Protein AF-A0A1D6KEL0-F1 (afdb_monomer_lite)

Sequence (198 aa):
MFVEPVLNYWPLNKLRERALNHILEHIHYEDETTQYIGISPVTKALNMICCWVENPNSDALKRHIPRIHDYLWIAEDGMNTKIYDGTHNWELALIIQAMLSADAANEYGPTIQRAMEYLKRAQVTTNPPGNPSYWFRHRSKGSWPLSTIDNGWGSSDTSAEATKALLMFSKVYPNLVENSNGDEWMLNAVDCLLSFMV

Foldseek 3Di:
DPPPPPCVDPPNVVVVVVVLVLVLVLLVLQCVQLQLQHFFLVSSVVSLVSVCVVPVPDPSNVSSVVNNVLQWDQDPVGIDGHRGSDQLLVVLLVVLVVCLVVVVCVVCVVVSLVSLVQLLVQQAQFFRDDDCVSSVADGRHLAHDRGGCSRVHHDLNSLVSSLVSLVSVCVVPVVSSDDPVDDVSSVRSVVSNVVVVD

Radius of gyration: 20.91 Å; chains: 1; bounding box: 44×44×65 Å

pLDDT: mean 92.02, std 9.69, range [44.84, 98.38]

InterPro domains:
  IPR008930 Terpenoid cyclases/protein prenyltransferase alpha-alpha toroid [SSF48239] (9-196)
  IPR018333 Squalene cyclase [PTHR11764] (2-196)

Structure (mmCIF, N/CA/C/O backbone):
data_AF-A0A1D6KEL0-F1
#
_entry.id   AF-A0A1D6KEL0-F1
#
loop_
_atom_site.group_PDB
_atom_site.id
_atom_site.type_symbol
_atom_site.label_atom_id
_atom_site.label_alt_id
_atom_site.label_comp_id
_atom_site.label_asym_id
_atom_site.label_entity_id
_atom_site.label_seq_id
_atom_site.pdbx_PDB_ins_code
_atom_site.Cartn_x
_atom_site.Cartn_y
_atom_site.Cartn_z
_atom_site.occupancy
_atom_site.B_iso_or_equiv
_atom_site.auth_seq_id
_atom_site.auth_comp_id
_atom_site.auth_asym_id
_atom_site.auth_atom_id
_atom_site.pdbx_PDB_model_num
ATOM 1 N N . MET A 1 1 ? 1.675 -10.203 -36.447 1.00 44.84 1 MET A N 1
ATOM 2 C CA . MET A 1 1 ? 2.977 -9.948 -35.797 1.00 44.84 1 MET A CA 1
ATOM 3 C C . MET A 1 1 ? 3.899 -9.300 -36.835 1.00 44.84 1 MET A C 1
ATOM 5 O O . MET A 1 1 ? 4.599 -10.004 -37.535 1.00 44.84 1 MET A O 1
ATOM 9 N N . PHE A 1 2 ? 3.785 -7.982 -37.055 1.00 52.09 2 PHE A N 1
ATOM 10 C CA . PHE A 1 2 ? 4.512 -7.254 -38.125 1.00 52.09 2 PHE A CA 1
ATOM 11 C C . PHE A 1 2 ? 5.054 -5.880 -37.670 1.00 52.09 2 PHE A C 1
ATOM 13 O O . PHE A 1 2 ? 5.502 -5.088 -38.489 1.00 52.09 2 PHE A O 1
ATOM 20 N N . VAL A 1 3 ? 5.025 -5.580 -36.366 1.00 57.56 3 VAL A N 1
ATOM 21 C CA . VAL A 1 3 ? 5.512 -4.295 -35.806 1.00 57.56 3 VAL A CA 1
ATOM 22 C C . VAL A 1 3 ? 6.996 -4.371 -35.410 1.00 57.56 3 VAL A C 1
ATOM 24 O O . VAL A 1 3 ? 7.678 -3.360 -35.266 1.00 57.56 3 VAL A O 1
ATOM 27 N N . GLU A 1 4 ? 7.518 -5.587 -35.276 1.00 60.22 4 GLU A N 1
ATOM 28 C CA . GLU A 1 4 ? 8.870 -5.879 -34.804 1.00 60.22 4 GLU A CA 1
ATOM 29 C C . GLU A 1 4 ? 10.023 -5.343 -35.683 1.00 60.22 4 GLU A C 1
ATOM 31 O O . GLU A 1 4 ? 11.048 -4.976 -35.107 1.00 60.22 4 GLU A O 1
ATOM 36 N N . PRO A 1 5 ? 9.901 -5.182 -37.022 1.00 75.38 5 PRO A N 1
ATOM 37 C CA . PRO A 1 5 ? 11.022 -4.700 -37.829 1.00 75.38 5 PRO A CA 1
ATOM 38 C C . PRO A 1 5 ? 11.340 -3.219 -37.595 1.00 75.38 5 PRO A C 1
ATOM 40 O O . PRO A 1 5 ? 12.495 -2.856 -37.424 1.00 75.38 5 PRO A O 1
ATOM 43 N N . VAL A 1 6 ? 10.330 -2.346 -37.558 1.00 75.31 6 VAL A N 1
ATOM 44 C CA . VAL A 1 6 ? 10.526 -0.889 -37.702 1.00 75.31 6 VAL A CA 1
ATOM 45 C C . VAL A 1 6 ? 11.234 -0.272 -36.492 1.00 75.31 6 VAL A C 1
ATOM 47 O O . VAL A 1 6 ? 12.117 0.570 -36.638 1.00 75.31 6 VAL A O 1
ATOM 50 N N . LEU A 1 7 ? 10.913 -0.747 -35.290 1.00 79.94 7 LEU A N 1
ATOM 51 C CA . LEU A 1 7 ? 11.510 -0.266 -34.045 1.00 79.94 7 LEU A CA 1
ATOM 52 C C . LEU A 1 7 ? 12.956 -0.763 -33.816 1.00 79.94 7 LEU A C 1
ATOM 54 O O . LEU A 1 7 ? 13.604 -0.317 -32.872 1.00 79.94 7 LEU A O 1
ATOM 58 N N . ASN A 1 8 ? 13.470 -1.675 -34.651 1.00 85.31 8 ASN A N 1
ATOM 59 C CA . ASN A 1 8 ? 14.873 -2.110 -34.615 1.00 85.31 8 ASN A CA 1
ATOM 60 C C . ASN A 1 8 ? 15.802 -1.205 -35.443 1.00 85.31 8 ASN A C 1
ATOM 62 O O . ASN A 1 8 ? 17.024 -1.307 -35.318 1.00 85.31 8 ASN A O 1
ATOM 66 N N . TYR A 1 9 ? 15.252 -0.294 -36.250 1.00 87.06 9 TYR A N 1
ATOM 67 C CA . TYR A 1 9 ? 16.030 0.616 -37.088 1.00 87.06 9 TYR A CA 1
ATOM 68 C C . TYR A 1 9 ? 16.186 2.002 -36.457 1.00 87.06 9 TYR A C 1
ATOM 70 O O . TYR A 1 9 ? 15.402 2.431 -35.608 1.00 87.06 9 TYR A O 1
ATOM 78 N N . TRP A 1 10 ? 17.215 2.723 -36.893 1.00 88.06 10 TRP A N 1
ATOM 79 C CA . TRP A 1 10 ? 17.438 4.114 -36.511 1.00 88.06 10 TRP A CA 1
ATOM 80 C C . TRP A 1 10 ? 16.323 5.030 -37.057 1.00 88.06 10 TRP A C 1
ATOM 82 O O . TRP A 1 10 ? 15.942 4.867 -38.217 1.00 88.06 10 TRP A O 1
ATOM 92 N N . PRO A 1 11 ? 15.817 6.015 -36.282 1.00 87.88 11 PRO A N 1
ATOM 93 C CA . PRO A 1 11 ? 16.184 6.366 -34.900 1.00 87.88 11 PRO A CA 1
ATOM 94 C C . PRO A 1 11 ? 15.328 5.671 -33.824 1.00 87.88 11 PRO A C 1
ATOM 96 O O . PRO A 1 11 ? 15.504 5.915 -32.629 1.00 87.88 11 PRO A O 1
ATOM 99 N N . LEU A 1 12 ? 14.377 4.827 -34.227 1.00 91.12 12 LEU A N 1
ATOM 100 C CA . LEU A 1 12 ? 13.386 4.228 -33.332 1.00 91.12 12 LEU A CA 1
ATOM 101 C C . LEU A 1 12 ? 14.000 3.248 -32.330 1.00 91.12 12 LEU A C 1
ATOM 103 O O . LEU A 1 12 ? 13.524 3.167 -31.202 1.00 91.12 12 LEU A O 1
ATOM 107 N N . ASN A 1 13 ? 15.088 2.570 -32.691 1.00 90.44 13 ASN A N 1
ATOM 108 C CA . ASN A 1 13 ? 15.821 1.710 -31.764 1.00 90.44 13 ASN A CA 1
ATOM 109 C C . ASN A 1 13 ? 16.406 2.481 -30.569 1.00 90.44 13 ASN A C 1
ATOM 111 O O . ASN A 1 13 ? 16.339 1.989 -29.447 1.00 90.44 13 ASN A O 1
ATOM 115 N N . LYS A 1 14 ? 16.894 3.713 -30.771 1.00 93.62 14 LYS A N 1
ATOM 116 C CA . LYS A 1 14 ? 17.356 4.587 -29.683 1.00 93.62 14 LYS A CA 1
ATOM 117 C C . LYS A 1 14 ? 16.222 5.124 -28.834 1.00 93.62 14 LYS A C 1
ATOM 119 O O . LYS A 1 14 ? 16.364 5.210 -27.617 1.00 93.62 14 LYS A O 1
ATOM 124 N N . LEU A 1 15 ? 15.096 5.466 -29.457 1.00 94.00 15 LEU A N 1
ATOM 125 C CA . LEU A 1 15 ? 13.901 5.856 -28.712 1.00 94.00 15 LEU A CA 1
ATOM 126 C C . LEU A 1 15 ? 13.386 4.696 -27.856 1.00 94.00 15 LEU A C 1
ATOM 128 O O . LEU A 1 15 ? 13.066 4.908 -26.691 1.00 94.00 15 LEU A O 1
ATOM 132 N N . ARG A 1 16 ? 13.379 3.471 -28.394 1.00 93.12 16 ARG A N 1
ATOM 133 C CA . ARG A 1 16 ? 13.032 2.263 -27.644 1.00 93.12 16 ARG A CA 1
ATOM 134 C C . ARG A 1 16 ? 13.998 2.023 -26.485 1.00 93.12 16 ARG A C 1
ATOM 136 O O . ARG A 1 16 ? 13.531 1.807 -25.379 1.00 93.12 16 ARG A O 1
ATOM 143 N N . GLU A 1 17 ? 15.309 2.072 -26.720 1.00 93.75 17 GLU A N 1
ATOM 144 C CA . GLU A 1 17 ? 16.331 1.901 -25.673 1.00 93.75 17 GLU A CA 1
ATOM 145 C C . GLU A 1 17 ? 16.105 2.891 -24.518 1.00 93.75 17 GLU A C 1
ATOM 147 O O . GLU A 1 17 ? 16.021 2.497 -23.357 1.00 93.75 17 GLU A O 1
ATOM 152 N N . ARG A 1 18 ? 15.889 4.173 -24.842 1.00 96.06 18 ARG A N 1
ATOM 153 C CA . ARG A 1 18 ? 15.587 5.209 -23.847 1.00 96.06 18 ARG A CA 1
ATOM 154 C C . ARG A 1 18 ? 14.267 4.959 -23.113 1.00 96.06 18 ARG A C 1
ATOM 156 O O . ARG A 1 18 ? 14.210 5.160 -21.904 1.00 96.06 18 ARG A O 1
ATOM 163 N N . ALA A 1 19 ? 13.224 4.539 -23.827 1.00 96.44 19 ALA A N 1
ATOM 164 C CA . ALA A 1 19 ? 11.925 4.237 -23.232 1.00 96.44 19 ALA A CA 1
ATOM 165 C C . ALA A 1 19 ? 11.998 3.035 -22.281 1.00 96.44 19 ALA A C 1
ATOM 167 O O . ALA A 1 19 ? 11.452 3.103 -21.188 1.00 96.44 19 ALA A O 1
ATOM 168 N N . LEU A 1 20 ? 12.705 1.966 -22.660 1.00 95.81 20 LEU A N 1
ATOM 169 C CA . LEU A 1 20 ? 12.885 0.781 -21.817 1.00 95.81 20 LEU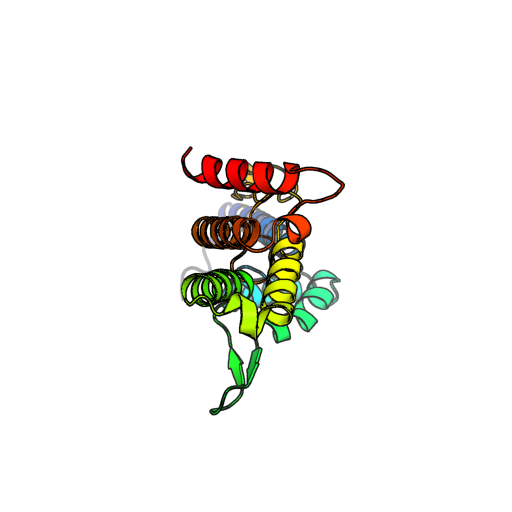 A CA 1
ATOM 170 C C . LEU A 1 20 ? 13.658 1.110 -20.537 1.00 95.81 20 LEU A C 1
ATOM 172 O O . LEU A 1 20 ? 13.223 0.707 -19.465 1.00 95.81 20 LEU A O 1
ATOM 176 N N . ASN A 1 21 ? 14.735 1.896 -20.6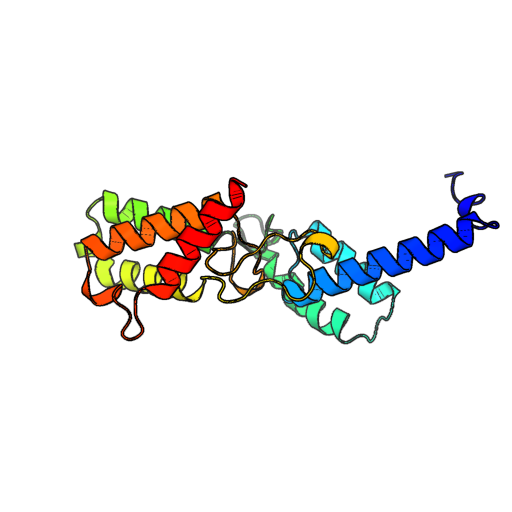32 1.00 97.00 21 ASN A N 1
ATOM 177 C CA . ASN A 1 21 ? 15.486 2.333 -19.452 1.00 97.00 21 ASN A CA 1
ATOM 178 C C . ASN A 1 21 ? 14.616 3.169 -18.501 1.00 97.00 21 ASN A C 1
ATOM 180 O O . ASN A 1 21 ? 14.675 2.980 -17.292 1.00 97.00 21 ASN A O 1
ATOM 184 N N . HIS A 1 22 ? 13.779 4.058 -19.044 1.00 97.88 22 HIS A N 1
ATOM 185 C CA . HIS A 1 22 ? 12.862 4.865 -18.239 1.00 97.88 22 HIS A CA 1
ATOM 186 C C . HIS A 1 22 ? 11.748 4.023 -17.594 1.00 97.88 22 HIS A C 1
ATOM 188 O O . HIS A 1 22 ? 11.419 4.217 -16.430 1.00 97.88 22 HIS A O 1
ATOM 194 N N . ILE A 1 23 ? 11.191 3.045 -18.314 1.00 97.75 23 ILE A N 1
ATOM 195 C CA . ILE A 1 23 ? 10.204 2.112 -17.748 1.00 97.75 23 ILE A CA 1
ATOM 196 C C . ILE A 1 23 ? 10.828 1.302 -16.608 1.00 97.75 23 ILE A C 1
ATOM 198 O O . ILE A 1 23 ? 10.218 1.170 -15.552 1.00 97.75 23 ILE A O 1
ATOM 202 N N . LEU A 1 24 ? 12.044 0.790 -16.800 1.00 97.81 24 LEU A N 1
ATOM 203 C CA . LEU A 1 24 ? 12.743 -0.011 -15.798 1.00 97.81 24 LEU A CA 1
ATOM 204 C C . LEU A 1 24 ? 13.079 0.803 -14.542 1.00 97.81 24 LEU A C 1
ATOM 206 O O . LEU A 1 24 ? 12.910 0.312 -13.433 1.00 97.81 24 LEU A O 1
ATOM 210 N N . GLU A 1 25 ? 13.459 2.071 -14.707 1.00 98.12 25 GLU A N 1
ATOM 211 C CA . GLU A 1 25 ? 13.624 3.017 -13.599 1.00 98.12 25 GLU A CA 1
ATOM 212 C C . GLU A 1 25 ? 12.331 3.170 -12.774 1.00 98.12 25 GLU A C 1
ATOM 214 O O . GLU A 1 25 ? 12.367 3.108 -11.545 1.00 98.12 25 GLU A O 1
ATOM 219 N N . HIS A 1 26 ? 11.176 3.317 -13.430 1.00 98.25 26 HIS A N 1
ATOM 220 C CA . HIS A 1 26 ? 9.882 3.408 -12.745 1.00 98.25 26 HIS A CA 1
ATOM 221 C C . HIS A 1 26 ? 9.443 2.089 -12.091 1.00 98.25 26 HIS A C 1
ATOM 223 O O . HIS A 1 26 ? 8.817 2.127 -11.031 1.00 98.25 26 HIS A O 1
ATOM 229 N N . ILE A 1 27 ? 9.781 0.941 -12.687 1.00 98.12 27 ILE A N 1
ATOM 230 C CA . ILE A 1 27 ? 9.561 -0.384 -12.085 1.00 98.12 27 ILE A CA 1
ATOM 231 C C . ILE A 1 27 ? 10.365 -0.508 -10.792 1.00 98.12 27 ILE A C 1
ATOM 233 O O . ILE A 1 27 ? 9.792 -0.817 -9.752 1.00 98.12 27 ILE A O 1
ATOM 237 N N . HIS A 1 28 ? 11.662 -0.191 -10.825 1.00 98.00 28 HIS A N 1
ATOM 238 C CA . HIS A 1 28 ? 12.517 -0.245 -9.635 1.00 98.00 28 HIS A CA 1
ATOM 239 C C . HIS A 1 28 ? 12.016 0.685 -8.533 1.00 98.00 28 HIS A C 1
ATOM 241 O O . HIS A 1 28 ? 11.958 0.290 -7.371 1.00 98.00 28 HIS A O 1
ATOM 247 N N . TYR A 1 29 ? 11.576 1.893 -8.891 1.00 97.94 29 TYR A N 1
ATOM 248 C CA . TYR A 1 29 ? 10.961 2.806 -7.932 1.00 97.94 29 TYR A CA 1
ATOM 249 C C . TYR A 1 29 ? 9.697 2.216 -7.290 1.00 97.94 29 TYR A C 1
ATOM 251 O O . TYR A 1 29 ? 9.527 2.267 -6.071 1.00 97.94 29 TYR A O 1
ATOM 259 N N . GLU A 1 30 ? 8.792 1.649 -8.086 1.00 97.19 30 GLU A N 1
ATOM 260 C CA . GLU A 1 30 ? 7.588 0.991 -7.575 1.00 97.19 30 GLU A CA 1
ATOM 261 C C . GLU A 1 30 ? 7.925 -0.188 -6.654 1.00 97.19 30 GLU A C 1
ATOM 263 O O . GLU A 1 30 ? 7.360 -0.301 -5.564 1.00 97.19 30 GLU A O 1
ATOM 268 N N . ASP A 1 31 ? 8.879 -1.020 -7.048 1.00 97.81 31 ASP A N 1
ATOM 269 C CA . ASP A 1 31 ? 9.302 -2.183 -6.281 1.00 97.81 31 ASP A CA 1
ATOM 270 C C . ASP A 1 31 ? 9.926 -1.777 -4.939 1.00 97.81 31 ASP A C 1
ATOM 272 O O . ASP A 1 31 ? 9.536 -2.284 -3.888 1.00 97.81 31 ASP A O 1
ATOM 276 N N . GLU A 1 32 ? 10.842 -0.810 -4.931 1.00 97.06 32 GLU A N 1
ATOM 277 C CA . GLU A 1 32 ? 11.479 -0.339 -3.699 1.00 97.06 32 GLU A CA 1
ATOM 278 C C . GLU A 1 32 ? 10.485 0.345 -2.754 1.00 97.06 32 GLU A C 1
ATOM 280 O O . GLU A 1 32 ? 10.522 0.120 -1.539 1.00 97.06 32 GLU A O 1
ATOM 285 N N . THR A 1 33 ? 9.569 1.153 -3.294 1.00 96.00 33 THR A N 1
ATOM 286 C CA . THR A 1 33 ? 8.601 1.905 -2.481 1.00 96.00 33 THR A CA 1
ATOM 287 C C . THR A 1 33 ? 7.490 1.047 -1.894 1.00 96.00 33 THR A C 1
ATOM 289 O O . THR A 1 33 ? 6.978 1.390 -0.833 1.00 96.00 33 THR A O 1
ATOM 292 N N . THR A 1 34 ? 7.155 -0.074 -2.534 1.00 96.56 34 THR A N 1
ATOM 293 C CA . THR A 1 34 ? 6.107 -1.010 -2.082 1.00 96.56 34 THR A CA 1
ATOM 294 C C . THR A 1 34 ? 6.667 -2.258 -1.405 1.00 96.56 34 THR A C 1
ATOM 296 O O . THR A 1 34 ? 5.961 -3.254 -1.256 1.00 96.56 34 THR A O 1
ATOM 299 N N . GLN A 1 35 ? 7.961 -2.271 -1.066 1.00 97.06 35 GLN A N 1
ATOM 300 C CA . GLN A 1 35 ? 8.632 -3.459 -0.527 1.00 97.06 35 GLN A CA 1
ATOM 301 C C . GLN A 1 35 ? 8.431 -4.710 -1.405 1.00 97.06 35 GLN A C 1
ATOM 303 O O . GLN A 1 35 ? 8.349 -5.829 -0.892 1.00 97.06 35 GLN A O 1
ATOM 308 N N . TYR A 1 36 ? 8.426 -4.511 -2.726 1.00 97.88 36 TYR A N 1
ATOM 309 C CA . TYR A 1 36 ? 8.297 -5.524 -3.775 1.00 97.88 36 TYR A CA 1
ATOM 310 C C . TYR A 1 36 ? 6.910 -6.192 -3.833 1.00 97.88 36 TYR A C 1
ATOM 312 O O . TYR A 1 36 ? 6.759 -7.290 -4.375 1.00 97.88 36 TYR A O 1
ATOM 320 N N . ILE A 1 37 ? 5.891 -5.527 -3.275 1.00 97.12 37 ILE A N 1
ATOM 321 C CA . ILE A 1 37 ? 4.488 -5.957 -3.326 1.00 97.12 37 ILE A CA 1
ATOM 322 C C . ILE A 1 37 ? 3.814 -5.467 -4.612 1.00 97.12 37 ILE A C 1
ATOM 324 O O . ILE A 1 37 ? 3.060 -6.221 -5.222 1.00 97.12 37 ILE A O 1
ATOM 328 N N . GLY A 1 38 ? 4.075 -4.233 -5.050 1.00 94.75 38 GLY A N 1
ATOM 329 C CA . GLY A 1 38 ? 3.354 -3.584 -6.150 1.00 94.75 38 GLY A CA 1
ATOM 330 C C . GLY A 1 38 ? 1.882 -3.277 -5.826 1.00 94.75 38 GLY A C 1
ATOM 331 O O . GLY A 1 38 ? 1.397 -3.539 -4.730 1.00 94.75 38 GLY A O 1
ATOM 332 N N . ILE A 1 39 ? 1.151 -2.713 -6.793 1.00 92.19 39 ILE A N 1
ATOM 333 C CA . ILE A 1 39 ? -0.276 -2.358 -6.629 1.00 92.19 39 ILE A CA 1
ATOM 334 C C . ILE A 1 39 ? -1.235 -3.533 -6.796 1.00 92.19 39 ILE A C 1
ATOM 336 O O . ILE A 1 39 ? -2.377 -3.480 -6.368 1.00 92.19 39 ILE A O 1
ATOM 340 N N . SER A 1 40 ? -0.843 -4.557 -7.540 1.00 93.75 40 SER A N 1
ATOM 341 C CA . SER A 1 40 ? -1.748 -5.636 -7.919 1.00 93.75 40 SER A CA 1
ATOM 342 C C . SER A 1 40 ? -0.936 -6.883 -8.240 1.00 93.75 40 SER A C 1
ATOM 344 O O . SER A 1 40 ? 0.235 -6.755 -8.618 1.00 93.75 40 SER A O 1
ATOM 346 N N . PRO A 1 41 ? -1.534 -8.087 -8.183 1.00 95.62 41 PRO A N 1
ATOM 347 C CA . PRO A 1 41 ? -0.818 -9.316 -8.520 1.00 95.62 41 PRO A CA 1
ATOM 348 C C . PRO A 1 41 ? -0.289 -9.300 -9.960 1.00 95.62 41 PRO A C 1
ATOM 350 O O . PRO A 1 41 ? 0.768 -9.866 -10.235 1.00 95.62 41 PRO A O 1
ATOM 353 N N . VAL A 1 42 ? -0.994 -8.626 -10.878 1.00 96.06 42 VAL A N 1
ATOM 354 C CA . VAL A 1 42 ? -0.584 -8.500 -12.283 1.00 96.06 42 VAL A CA 1
ATOM 355 C C . VAL A 1 42 ? 0.675 -7.652 -12.384 1.00 96.06 42 VAL A C 1
ATOM 357 O O . VAL A 1 42 ? 1.673 -8.100 -12.944 1.00 96.06 42 VAL A O 1
ATOM 360 N N . THR A 1 43 ? 0.652 -6.452 -11.803 1.00 95.19 43 THR A N 1
ATOM 361 C CA . THR A 1 43 ? 1.807 -5.550 -11.813 1.00 95.19 43 THR A CA 1
ATOM 362 C C . THR A 1 43 ? 2.998 -6.184 -11.101 1.00 95.19 43 THR A C 1
ATOM 364 O O . THR A 1 43 ? 4.093 -6.221 -11.652 1.00 95.19 43 THR A O 1
ATOM 367 N N . LYS A 1 44 ? 2.767 -6.805 -9.939 1.00 97.19 44 LYS A N 1
ATOM 368 C CA . LYS A 1 44 ? 3.785 -7.546 -9.190 1.00 97.19 44 LYS A CA 1
ATOM 369 C C . LYS A 1 44 ? 4.456 -8.624 -10.036 1.00 97.19 44 LYS A C 1
ATOM 371 O O . LYS A 1 44 ? 5.678 -8.763 -10.008 1.00 97.19 44 LYS A O 1
ATOM 376 N N . ALA A 1 45 ? 3.670 -9.423 -10.760 1.00 97.44 45 ALA A N 1
ATOM 377 C CA . ALA A 1 45 ? 4.205 -10.494 -11.593 1.00 97.44 45 ALA A CA 1
ATOM 378 C C . ALA A 1 45 ? 5.021 -9.939 -12.768 1.00 97.44 45 ALA A C 1
ATOM 380 O O . ALA A 1 45 ? 6.111 -10.442 -13.039 1.00 97.44 45 ALA A O 1
ATOM 381 N N . LEU A 1 46 ? 4.526 -8.891 -13.434 1.00 98.12 46 LEU A N 1
ATOM 38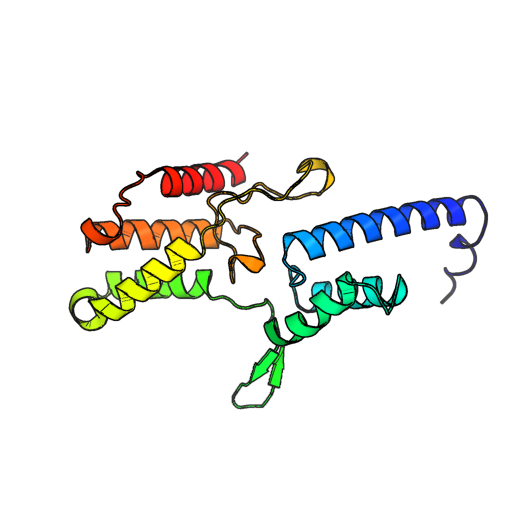2 C CA . LEU A 1 46 ? 5.214 -8.263 -14.563 1.00 98.12 46 LEU A CA 1
ATOM 383 C C . LEU A 1 46 ? 6.523 -7.589 -14.138 1.00 98.12 46 LEU A C 1
ATOM 385 O O . LEU A 1 46 ? 7.546 -7.848 -14.767 1.00 98.12 46 LEU A O 1
ATOM 389 N N . ASN A 1 47 ? 6.528 -6.819 -13.047 1.00 98.25 47 ASN A N 1
ATOM 390 C CA . ASN A 1 47 ? 7.741 -6.188 -12.519 1.00 98.25 47 ASN A CA 1
ATOM 391 C C . ASN A 1 47 ? 8.787 -7.238 -12.135 1.00 98.25 47 ASN A C 1
ATOM 393 O O . ASN A 1 47 ? 9.939 -7.148 -12.550 1.00 98.25 47 ASN A O 1
ATOM 397 N N . MET A 1 48 ? 8.372 -8.302 -11.438 1.00 98.38 48 MET A N 1
ATOM 398 C CA . MET A 1 48 ? 9.261 -9.413 -11.090 1.00 98.38 48 MET A CA 1
ATOM 399 C C . MET A 1 48 ? 9.883 -10.075 -12.330 1.00 98.38 48 MET A C 1
ATOM 401 O O . MET A 1 48 ? 11.072 -10.399 -12.320 1.00 98.38 48 MET A O 1
ATOM 405 N N . ILE A 1 49 ? 9.105 -10.263 -13.405 1.00 98.38 49 ILE A N 1
ATOM 406 C CA . ILE A 1 49 ? 9.618 -10.769 -14.687 1.00 98.38 49 ILE A CA 1
ATOM 407 C C . ILE A 1 49 ? 10.611 -9.772 -15.294 1.00 98.38 49 ILE A C 1
ATOM 409 O O . ILE A 1 49 ? 11.670 -10.194 -15.751 1.00 98.38 49 ILE A O 1
ATOM 413 N N . CYS A 1 50 ? 10.319 -8.470 -15.272 1.00 98.31 50 CYS A N 1
ATOM 414 C CA . CYS A 1 50 ? 11.240 -7.438 -15.750 1.00 98.31 50 CYS A CA 1
ATOM 415 C C . CYS A 1 50 ? 12.575 -7.463 -14.990 1.00 98.31 50 CYS A C 1
ATOM 417 O O . CYS A 1 50 ? 13.620 -7.503 -15.638 1.00 98.31 50 CYS A O 1
ATOM 419 N N . CYS A 1 51 ? 12.563 -7.545 -13.655 1.00 97.94 51 CYS A N 1
ATOM 420 C CA . CYS A 1 51 ? 13.784 -7.679 -12.851 1.00 97.94 51 CYS A CA 1
ATOM 421 C C . CYS A 1 51 ? 14.551 -8.974 -13.162 1.00 97.94 51 CYS A C 1
ATOM 423 O O . CYS A 1 51 ? 15.781 -8.983 -13.166 1.00 97.94 51 CYS A O 1
ATOM 425 N N . TRP A 1 52 ? 13.845 -10.079 -13.434 1.00 98.19 52 TRP A N 1
ATOM 426 C CA . TRP A 1 52 ? 14.476 -11.339 -13.838 1.00 98.19 52 TRP A CA 1
ATOM 427 C C . TRP A 1 52 ? 15.135 -11.244 -15.220 1.00 98.19 52 TRP A C 1
ATOM 429 O O . TRP A 1 52 ? 16.259 -11.719 -15.385 1.00 98.19 52 TRP A O 1
ATOM 439 N N . VAL A 1 53 ? 14.466 -10.613 -16.193 1.00 97.94 53 VAL A N 1
ATOM 440 C CA . VAL A 1 53 ? 15.009 -10.376 -17.542 1.00 97.94 53 VAL A CA 1
ATOM 441 C C . VAL A 1 53 ? 16.218 -9.441 -17.494 1.00 97.94 53 VAL A C 1
ATOM 443 O O . VAL A 1 53 ? 17.186 -9.675 -18.214 1.00 97.94 53 VAL A O 1
ATOM 446 N N . GLU A 1 54 ? 16.181 -8.402 -16.655 1.00 96.62 54 GLU A N 1
ATOM 447 C CA . GLU A 1 54 ? 17.303 -7.481 -16.453 1.00 96.62 54 GLU A CA 1
ATOM 448 C C . GLU A 1 54 ? 18.510 -8.200 -15.834 1.00 96.62 54 GLU A C 1
ATOM 450 O O . GLU A 1 54 ? 19.620 -8.127 -16.364 1.00 96.62 54 GLU A O 1
ATOM 455 N N . ASN A 1 55 ? 18.307 -8.905 -14.715 1.00 97.44 55 ASN A N 1
ATOM 456 C CA . ASN A 1 55 ? 19.346 -9.697 -14.069 1.00 97.44 55 ASN A CA 1
ATOM 457 C C . ASN A 1 55 ? 18.741 -10.799 -13.170 1.00 97.44 55 ASN A C 1
ATOM 459 O O . ASN A 1 55 ? 18.266 -10.503 -12.066 1.00 97.44 55 ASN A O 1
ATOM 463 N N . PRO A 1 56 ? 18.865 -12.087 -13.546 1.00 97.06 56 PRO A N 1
ATOM 464 C CA . PRO A 1 56 ? 18.287 -13.199 -12.790 1.00 97.06 56 PRO A CA 1
ATOM 465 C C . PRO A 1 56 ? 18.970 -13.462 -11.437 1.00 97.06 56 PRO A C 1
ATOM 467 O O . PRO A 1 56 ? 18.468 -14.258 -10.650 1.00 97.06 56 PRO A O 1
ATOM 470 N N . ASN A 1 57 ? 20.100 -12.808 -11.143 1.00 97.19 57 ASN A N 1
ATOM 471 C CA . ASN A 1 57 ? 20.806 -12.900 -9.860 1.00 97.19 57 ASN A CA 1
ATOM 472 C C . ASN A 1 57 ? 20.666 -11.627 -9.000 1.00 97.19 57 ASN A C 1
ATOM 474 O O . ASN A 1 57 ? 21.359 -11.497 -7.986 1.00 97.19 57 ASN A O 1
ATOM 478 N N . SER A 1 58 ? 19.807 -10.682 -9.404 1.00 96.94 58 SER A N 1
ATOM 479 C CA . SER A 1 58 ? 19.614 -9.400 -8.716 1.00 96.94 58 SER A CA 1
ATOM 480 C C . SER A 1 58 ? 19.034 -9.558 -7.308 1.00 96.94 58 SER A C 1
ATOM 482 O O . SER A 1 58 ? 18.255 -10.469 -7.020 1.00 96.94 58 SER A O 1
ATOM 484 N N . ASP A 1 59 ? 19.379 -8.625 -6.419 1.00 97.75 59 ASP A N 1
ATOM 485 C CA . ASP A 1 59 ? 18.759 -8.554 -5.092 1.00 97.75 59 ASP A CA 1
ATOM 486 C C . ASP A 1 59 ? 17.281 -8.150 -5.172 1.00 97.75 59 ASP A C 1
ATOM 488 O O . ASP A 1 59 ? 16.490 -8.592 -4.339 1.00 97.75 59 ASP A O 1
ATOM 492 N N . ALA A 1 60 ? 16.889 -7.397 -6.206 1.00 97.50 60 ALA A N 1
ATOM 493 C CA . ALA A 1 60 ? 15.493 -7.083 -6.501 1.00 97.50 60 ALA A CA 1
ATOM 494 C C . ALA A 1 60 ? 14.661 -8.360 -6.695 1.00 97.50 60 ALA A C 1
ATOM 496 O O . ALA A 1 60 ? 13.645 -8.555 -6.026 1.00 97.50 60 ALA A O 1
ATOM 497 N N . LEU A 1 61 ? 15.133 -9.299 -7.526 1.00 97.81 61 LEU A N 1
ATOM 498 C CA . LEU A 1 61 ? 14.439 -10.572 -7.726 1.00 97.81 61 LEU A CA 1
ATOM 499 C C . LEU A 1 61 ? 14.351 -11.391 -6.428 1.00 97.81 61 LEU A C 1
ATOM 501 O O . LEU A 1 61 ? 13.297 -11.949 -6.118 1.00 97.81 61 LEU A O 1
ATOM 505 N N . LYS A 1 62 ? 15.427 -11.426 -5.630 1.00 98.19 62 LYS A N 1
ATOM 506 C CA . LYS A 1 62 ? 15.431 -12.124 -4.329 1.00 98.19 62 LYS A CA 1
ATOM 507 C C . LYS A 1 62 ? 14.397 -11.553 -3.355 1.00 98.19 62 LYS A C 1
ATOM 509 O O . LYS A 1 62 ? 13.876 -12.307 -2.540 1.00 98.19 62 LYS A O 1
ATOM 514 N N . ARG A 1 63 ? 14.092 -10.253 -3.434 1.00 98.31 63 ARG A N 1
ATOM 515 C CA . ARG A 1 63 ? 13.057 -9.593 -2.619 1.00 98.31 63 ARG A CA 1
ATOM 516 C C . ARG A 1 63 ? 11.646 -9.804 -3.172 1.00 98.31 63 ARG A C 1
ATOM 518 O O . ARG A 1 63 ? 10.714 -9.953 -2.390 1.00 98.31 63 ARG A O 1
ATOM 525 N N . HIS A 1 64 ? 11.494 -9.910 -4.491 1.00 98.38 64 HIS A N 1
ATOM 526 C CA . HIS A 1 64 ? 10.215 -10.211 -5.148 1.00 98.38 64 HIS A CA 1
ATOM 527 C C . HIS A 1 64 ? 9.664 -11.605 -4.854 1.00 98.38 64 HIS A C 1
ATOM 529 O O . HIS A 1 64 ? 8.448 -11.770 -4.737 1.00 98.38 64 HIS A O 1
ATOM 535 N N . ILE A 1 65 ? 10.535 -12.616 -4.804 1.00 97.94 65 ILE A N 1
ATOM 536 C CA . ILE A 1 65 ? 10.146 -14.025 -4.637 1.00 97.94 65 ILE A CA 1
ATOM 537 C C . ILE A 1 65 ? 9.318 -14.259 -3.360 1.00 97.94 65 ILE A C 1
ATOM 539 O O . ILE A 1 65 ? 8.212 -14.787 -3.482 1.00 97.94 65 ILE A O 1
ATOM 543 N N . PRO A 1 66 ? 9.765 -13.860 -2.150 1.00 97.56 66 PRO A N 1
ATOM 544 C CA . PRO A 1 66 ? 8.980 -14.096 -0.937 1.00 97.56 66 PRO A CA 1
ATOM 545 C C . PRO A 1 66 ? 7.635 -13.353 -0.948 1.00 97.56 66 PRO A C 1
ATOM 547 O O . PRO A 1 66 ? 6.659 -13.857 -0.400 1.00 97.56 66 PRO A O 1
ATOM 550 N N . ARG A 1 67 ? 7.548 -12.212 -1.645 1.00 97.81 67 ARG A N 1
ATOM 551 C CA . ARG A 1 67 ? 6.323 -11.409 -1.790 1.00 97.81 67 ARG A CA 1
ATOM 552 C C . ARG A 1 67 ? 5.274 -12.024 -2.724 1.00 97.81 67 ARG A C 1
ATOM 554 O O . ARG A 1 67 ? 4.175 -11.497 -2.840 1.00 97.81 67 ARG A O 1
ATOM 561 N N . ILE A 1 68 ? 5.556 -13.146 -3.397 1.00 97.50 68 ILE A N 1
ATOM 562 C CA . ILE A 1 68 ? 4.526 -13.894 -4.148 1.00 97.50 68 ILE A CA 1
ATOM 563 C C . ILE A 1 68 ? 3.426 -14.383 -3.196 1.00 97.50 68 ILE A C 1
ATOM 565 O O . ILE A 1 68 ? 2.244 -14.326 -3.535 1.00 97.50 68 ILE A O 1
ATOM 569 N N . HIS A 1 69 ? 3.808 -14.828 -1.997 1.00 96.56 69 HIS A N 1
ATOM 570 C CA . HIS A 1 69 ? 2.875 -15.357 -1.003 1.00 96.56 69 HIS A CA 1
ATOM 571 C C . HIS A 1 69 ? 1.887 -14.307 -0.499 1.00 96.56 69 HIS A C 1
ATOM 573 O O . HIS A 1 69 ? 0.753 -14.657 -0.178 1.00 96.56 69 HIS A O 1
ATOM 579 N N . ASP A 1 70 ? 2.268 -13.029 -0.532 1.00 96.81 70 ASP A N 1
ATOM 580 C CA . ASP A 1 70 ? 1.401 -11.920 -0.139 1.00 96.81 70 ASP A CA 1
ATOM 581 C C . ASP A 1 70 ? 0.156 -11.821 -1.027 1.00 96.81 70 ASP A C 1
ATOM 583 O O . ASP A 1 70 ? -0.825 -11.228 -0.605 1.00 96.81 70 ASP A O 1
ATOM 587 N N . TYR A 1 71 ? 0.130 -12.454 -2.204 1.00 96.94 71 TYR A N 1
ATOM 588 C CA . TYR A 1 71 ? -1.044 -12.509 -3.078 1.00 96.94 71 TYR A CA 1
ATOM 589 C C . TYR A 1 71 ? -1.770 -13.854 -3.071 1.00 96.94 71 TYR A C 1
ATOM 591 O O . TYR A 1 71 ? -2.843 -13.953 -3.659 1.00 96.94 71 TYR A O 1
ATOM 599 N N . LEU A 1 72 ? -1.238 -14.886 -2.419 1.00 96.94 72 LEU A N 1
ATOM 600 C CA . LEU A 1 72 ? -1.861 -16.209 -2.394 1.00 96.94 72 LEU A CA 1
ATOM 601 C C . LEU A 1 72 ? -2.796 -16.344 -1.188 1.00 96.94 72 LEU A C 1
ATOM 603 O O . LEU A 1 72 ? -2.483 -15.903 -0.084 1.00 96.94 72 LEU A O 1
ATOM 607 N N . TRP A 1 73 ? -3.957 -16.956 -1.405 1.00 96.44 73 TRP A N 1
ATOM 608 C CA . TRP A 1 73 ? -4.957 -17.217 -0.373 1.00 96.44 73 TRP A CA 1
ATOM 609 C C . TRP A 1 73 ? -5.532 -18.620 -0.531 1.00 96.44 73 TRP A C 1
ATOM 611 O O . TRP A 1 73 ? -5.825 -19.037 -1.647 1.00 96.44 73 TRP A O 1
ATOM 621 N N . ILE A 1 74 ? -5.705 -19.344 0.574 1.00 97.00 74 ILE A N 1
ATOM 622 C CA . ILE A 1 74 ? -6.337 -20.667 0.573 1.00 97.00 74 ILE A CA 1
ATOM 623 C C . ILE A 1 74 ? -7.802 -20.489 0.976 1.00 97.00 74 ILE A C 1
ATOM 625 O O . ILE A 1 74 ? -8.091 -20.156 2.124 1.00 97.00 74 ILE A O 1
ATOM 629 N N . ALA A 1 75 ? -8.703 -20.700 0.021 1.00 95.25 75 ALA A N 1
ATOM 630 C CA . ALA A 1 75 ? -10.150 -20.713 0.199 1.00 95.25 75 ALA A CA 1
ATOM 631 C C . ALA A 1 75 ? -10.689 -22.157 0.203 1.00 95.25 75 ALA A C 1
ATOM 633 O O . ALA A 1 75 ? -9.939 -23.127 0.064 1.00 95.25 75 ALA A O 1
ATOM 634 N N . GLU A 1 76 ? -12.001 -22.308 0.375 1.00 96.75 76 GLU A N 1
ATOM 635 C CA . GLU A 1 76 ? -12.700 -23.595 0.390 1.00 96.75 76 GLU A CA 1
ATOM 636 C C . GLU A 1 76 ? -12.568 -24.394 -0.917 1.00 96.75 76 GLU A C 1
ATOM 638 O O . GLU A 1 76 ? -12.661 -25.621 -0.897 1.00 96.75 76 GLU A O 1
ATOM 643 N N . ASP A 1 77 ? -12.326 -23.714 -2.039 1.00 97.06 77 ASP A N 1
ATOM 644 C CA . ASP A 1 77 ? -12.155 -24.290 -3.375 1.00 97.06 77 ASP A CA 1
ATOM 645 C C . ASP A 1 77 ? -10.681 -24.438 -3.795 1.00 97.06 77 ASP A C 1
ATOM 647 O O . ASP A 1 77 ? -10.387 -24.918 -4.892 1.00 97.06 77 ASP A O 1
ATOM 651 N N . GLY A 1 78 ? -9.746 -24.095 -2.906 1.00 97.69 78 GLY A N 1
ATOM 652 C CA . GLY A 1 78 ? -8.311 -24.237 -3.121 1.00 97.69 78 GLY A CA 1
ATOM 653 C C . GLY A 1 78 ? -7.550 -22.918 -3.040 1.00 97.69 78 GLY A C 1
ATOM 654 O O . GLY A 1 78 ? -7.961 -21.962 -2.386 1.00 97.69 78 GLY A O 1
ATOM 655 N N . MET A 1 79 ? -6.364 -22.890 -3.649 1.00 97.69 79 MET A N 1
ATOM 656 C CA . MET A 1 79 ? -5.493 -21.717 -3.611 1.00 97.69 79 MET A CA 1
ATOM 657 C C . MET A 1 79 ? -5.833 -20.747 -4.744 1.00 97.69 79 MET A C 1
ATOM 659 O O . MET A 1 79 ? -5.696 -21.090 -5.916 1.00 97.69 79 MET A O 1
ATOM 663 N N . ASN A 1 80 ? -6.184 -19.521 -4.370 1.00 95.56 80 ASN A N 1
ATOM 664 C CA . ASN A 1 80 ? -6.542 -18.425 -5.259 1.00 95.56 80 ASN A CA 1
ATOM 665 C C . ASN A 1 80 ? -5.565 -17.251 -5.115 1.00 95.56 80 ASN A C 1
ATOM 667 O O . ASN A 1 80 ? -4.802 -17.150 -4.150 1.00 95.56 80 ASN A O 1
ATOM 671 N N . THR A 1 81 ? -5.593 -16.340 -6.087 1.00 95.00 81 THR A N 1
ATOM 672 C CA . THR A 1 81 ? -4.850 -15.077 -6.032 1.00 95.00 81 THR A CA 1
ATOM 673 C C . THR A 1 81 ? -5.776 -13.946 -5.593 1.00 95.00 81 THR A C 1
ATOM 675 O O . THR A 1 81 ? -6.843 -13.750 -6.171 1.00 95.00 81 THR A O 1
ATOM 678 N N . LYS A 1 82 ? -5.362 -13.184 -4.581 1.00 94.25 82 LYS A N 1
ATOM 679 C CA . LYS A 1 82 ? -6.039 -11.968 -4.120 1.00 94.25 82 LYS A CA 1
ATOM 680 C C . LYS A 1 82 ? -5.880 -10.846 -5.151 1.00 94.25 82 LYS A C 1
ATOM 682 O O . LYS A 1 82 ? -4.855 -10.763 -5.821 1.00 94.25 82 LYS A O 1
ATOM 687 N N . ILE A 1 83 ? -6.861 -9.945 -5.251 1.00 91.69 83 ILE A N 1
ATOM 688 C CA . ILE A 1 83 ? -6.803 -8.787 -6.169 1.00 91.69 83 ILE A CA 1
ATOM 689 C C . ILE A 1 83 ? -5.803 -7.701 -5.718 1.00 91.69 83 ILE A C 1
ATOM 691 O O . ILE A 1 83 ? -5.366 -6.883 -6.524 1.00 91.69 83 ILE A O 1
ATOM 695 N N . TYR A 1 84 ? -5.421 -7.732 -4.442 1.00 93.38 84 TYR A N 1
ATOM 696 C CA . TYR A 1 84 ? -4.438 -6.878 -3.770 1.00 93.38 84 TYR A CA 1
ATOM 697 C C . TYR A 1 84 ? -3.674 -7.745 -2.745 1.00 93.38 84 TYR A C 1
ATOM 699 O O . TYR A 1 84 ? -4.089 -8.880 -2.503 1.00 93.38 84 TYR A O 1
ATOM 707 N N . ASP A 1 85 ? -2.617 -7.264 -2.083 1.00 94.12 85 ASP A N 1
ATOM 708 C CA . ASP A 1 85 ? -1.954 -8.049 -1.012 1.00 94.12 85 ASP A CA 1
ATOM 709 C C . ASP A 1 85 ? -2.858 -8.280 0.221 1.00 94.12 85 ASP A C 1
ATOM 711 O O . ASP A 1 85 ? -2.582 -9.099 1.101 1.00 94.12 85 ASP A O 1
ATOM 715 N N . GLY A 1 86 ? -4.013 -7.622 0.249 1.00 94.00 86 GLY A N 1
ATOM 716 C CA . GLY A 1 86 ? -5.119 -7.854 1.163 1.00 94.00 86 GLY A CA 1
ATOM 717 C C . GLY A 1 86 ? -6.003 -6.616 1.248 1.00 94.00 86 GLY A C 1
ATOM 718 O O . GLY A 1 86 ? -5.839 -5.666 0.489 1.00 94.00 86 GLY A O 1
ATOM 719 N N . THR A 1 87 ? -6.914 -6.614 2.209 1.00 95.56 87 THR A N 1
ATOM 720 C CA . THR A 1 87 ? -7.833 -5.496 2.486 1.00 95.56 87 THR A CA 1
ATOM 721 C C . THR A 1 87 ? -7.837 -5.134 3.969 1.00 95.56 87 THR A C 1
ATOM 723 O O . THR A 1 87 ? -8.805 -4.573 4.471 1.00 95.56 87 THR A O 1
ATOM 726 N N . HIS A 1 88 ? -6.756 -5.471 4.683 1.00 95.56 88 HIS A N 1
ATOM 727 C CA . HIS A 1 88 ? -6.694 -5.435 6.144 1.00 95.56 88 HIS A CA 1
ATOM 728 C C . HIS A 1 88 ? -7.097 -4.076 6.723 1.00 95.56 88 HIS A C 1
ATOM 730 O O . HIS A 1 88 ? -7.966 -4.026 7.586 1.00 95.56 88 HIS A O 1
ATOM 736 N N . ASN A 1 89 ? -6.511 -2.976 6.243 1.00 97.50 89 ASN A N 1
ATOM 737 C CA . ASN A 1 89 ? -6.844 -1.640 6.738 1.00 97.50 89 ASN A CA 1
ATOM 738 C C . ASN A 1 89 ? -8.294 -1.253 6.434 1.00 97.50 89 ASN A C 1
ATOM 740 O O . ASN A 1 89 ? -8.985 -0.745 7.318 1.00 97.50 89 ASN A O 1
ATOM 744 N N . TRP A 1 90 ? -8.756 -1.514 5.208 1.00 97.50 90 TRP A N 1
ATOM 745 C CA . TRP A 1 90 ? -10.120 -1.207 4.778 1.00 97.50 90 TRP A CA 1
ATOM 746 C C . TRP A 1 90 ? -11.169 -1.961 5.598 1.00 97.50 90 TRP A C 1
ATOM 748 O O . TRP A 1 90 ? -12.050 -1.355 6.211 1.00 97.50 90 TRP A O 1
ATOM 758 N N . GLU A 1 91 ? -11.046 -3.285 5.669 1.00 97.31 91 GLU A N 1
ATOM 759 C CA . GLU A 1 91 ? -11.983 -4.134 6.400 1.00 97.31 91 GLU A CA 1
ATOM 760 C C . GLU A 1 91 ? -11.948 -3.841 7.892 1.00 97.31 91 GLU A C 1
ATOM 762 O O . GLU A 1 91 ? -13.001 -3.718 8.515 1.00 97.31 91 GLU A O 1
ATOM 767 N N . LEU A 1 92 ? -10.760 -3.674 8.477 1.00 97.12 92 LEU A N 1
ATOM 768 C CA . LEU A 1 92 ? -10.648 -3.427 9.907 1.00 97.12 92 LEU A CA 1
ATOM 769 C C . LEU A 1 92 ? -11.270 -2.085 10.298 1.00 97.12 92 LEU A C 1
ATOM 771 O O . LEU A 1 92 ? -11.978 -2.025 11.303 1.00 97.12 92 LEU A O 1
ATOM 775 N N . ALA A 1 93 ? -11.067 -1.033 9.498 1.00 97.56 93 ALA A N 1
ATOM 776 C CA . ALA A 1 93 ? -11.705 0.261 9.722 1.00 97.56 93 ALA A CA 1
ATOM 777 C C . ALA A 1 93 ? -13.238 0.142 9.735 1.00 97.56 93 ALA A C 1
ATOM 779 O O . ALA A 1 93 ? -13.888 0.667 10.641 1.00 97.56 93 ALA A O 1
ATOM 780 N N . LEU A 1 94 ? -13.820 -0.588 8.780 1.00 98.00 94 LEU A N 1
ATOM 781 C CA . LEU A 1 94 ? -15.269 -0.801 8.705 1.00 98.00 94 LEU A CA 1
ATOM 782 C C . LEU A 1 94 ? -15.793 -1.695 9.839 1.00 98.00 94 LEU A C 1
ATOM 784 O O . LEU A 1 94 ? -16.830 -1.393 10.429 1.00 98.00 94 LEU A O 1
ATOM 788 N N . ILE A 1 95 ? -15.066 -2.757 10.193 1.00 96.69 95 ILE A N 1
ATOM 789 C CA . ILE A 1 95 ? -15.414 -3.662 11.298 1.00 96.69 95 ILE A CA 1
ATOM 790 C C . ILE A 1 95 ? -15.422 -2.909 12.631 1.00 96.69 95 ILE A C 1
ATOM 792 O O . ILE A 1 95 ? -16.361 -3.059 13.413 1.00 96.69 95 ILE A O 1
ATOM 796 N N . ILE A 1 96 ? -14.413 -2.070 12.891 1.00 95.00 96 ILE A N 1
ATOM 797 C CA . ILE A 1 96 ? -14.365 -1.225 14.092 1.00 95.00 96 ILE A CA 1
ATOM 798 C C . ILE A 1 96 ? -15.597 -0.321 14.142 1.00 95.00 96 ILE A C 1
ATOM 800 O O . ILE A 1 96 ? -16.281 -0.279 15.164 1.00 95.00 96 ILE A O 1
ATOM 804 N N . GLN A 1 97 ? -15.904 0.379 13.046 1.00 96.50 97 GLN A N 1
ATOM 805 C CA . GLN A 1 97 ? -17.079 1.248 12.986 1.00 96.50 97 GLN A CA 1
ATOM 806 C C . GLN A 1 97 ? -18.368 0.472 13.267 1.00 96.50 97 GLN A C 1
ATOM 808 O O . GLN A 1 97 ? -19.172 0.919 14.082 1.00 96.50 97 GLN A O 1
ATOM 813 N N . ALA A 1 98 ? -18.539 -0.704 12.659 1.00 96.44 98 ALA A N 1
ATOM 814 C CA . ALA A 1 98 ? -19.708 -1.550 12.866 1.00 96.44 98 ALA A CA 1
ATOM 815 C C . ALA A 1 98 ? -19.849 -1.992 14.331 1.00 96.44 98 ALA A C 1
ATOM 817 O O . ALA A 1 98 ? -20.925 -1.847 14.910 1.00 96.44 98 ALA A O 1
ATOM 818 N N . MET A 1 99 ? -18.765 -2.466 14.956 1.00 94.62 99 MET A N 1
ATOM 819 C CA . MET A 1 99 ? -18.782 -2.886 16.362 1.00 94.62 99 MET A CA 1
ATOM 820 C C . MET A 1 99 ? -19.111 -1.733 17.313 1.00 94.62 99 MET A C 1
ATOM 822 O O . MET A 1 99 ? -19.908 -1.905 18.234 1.00 94.62 99 MET A O 1
ATOM 826 N N . LEU A 1 100 ? -18.527 -0.553 17.088 1.00 93.00 100 LEU A N 1
ATOM 827 C CA . LEU A 1 100 ? -18.803 0.629 17.906 1.00 93.00 100 LEU A CA 1
ATOM 828 C C . LEU A 1 100 ? -20.243 1.125 17.717 1.00 93.00 100 LEU A C 1
ATOM 830 O O . LEU A 1 100 ? -20.898 1.488 18.689 1.00 93.00 100 LEU A O 1
ATOM 834 N N . SER A 1 101 ? -20.761 1.115 16.487 1.00 94.94 101 SER A N 1
ATOM 835 C CA . SER A 1 101 ? -22.146 1.505 16.197 1.00 94.94 101 SER A CA 1
ATOM 836 C C . SER A 1 101 ? -23.185 0.523 16.740 1.00 94.94 101 SER A C 1
ATOM 838 O O . SER A 1 101 ? -24.308 0.936 17.015 1.00 94.94 101 SER A O 1
ATOM 840 N N . ALA A 1 102 ? -22.823 -0.748 16.909 1.00 95.00 102 ALA A N 1
ATOM 841 C CA . ALA A 1 102 ? -23.674 -1.773 17.508 1.00 95.00 102 ALA A CA 1
ATOM 842 C C . ALA A 1 102 ? -23.614 -1.803 19.049 1.00 95.00 102 ALA A C 1
ATOM 844 O O . ALA A 1 102 ? -24.175 -2.716 19.648 1.00 95.00 102 ALA A O 1
ATOM 845 N N . ASP A 1 103 ? -22.916 -0.852 19.686 1.00 91.88 103 ASP A N 1
ATOM 846 C CA . ASP A 1 103 ? -22.652 -0.823 21.136 1.00 91.88 103 ASP A CA 1
ATOM 847 C C . ASP A 1 103 ? -21.985 -2.112 21.667 1.00 91.88 103 ASP A C 1
ATOM 849 O O . ASP A 1 103 ? -22.065 -2.471 22.841 1.00 91.88 103 ASP A O 1
ATOM 853 N N . ALA A 1 104 ? -21.257 -2.813 20.792 1.00 92.06 104 ALA A N 1
ATOM 854 C CA . ALA A 1 104 ? -20.593 -4.076 21.108 1.00 92.06 104 ALA A CA 1
ATOM 855 C C . ALA A 1 104 ? -19.239 -3.863 21.817 1.00 92.06 104 ALA A C 1
ATOM 857 O O . ALA A 1 104 ? -18.500 -4.808 22.099 1.00 92.06 104 ALA A O 1
ATOM 858 N N . ALA A 1 105 ? -18.885 -2.612 22.118 1.00 85.56 105 ALA A N 1
ATOM 859 C CA . ALA A 1 105 ? -17.596 -2.255 22.692 1.00 85.56 105 ALA A CA 1
ATOM 860 C C . ALA A 1 105 ? -17.378 -2.850 24.086 1.00 85.56 105 ALA A C 1
ATOM 862 O O . ALA A 1 105 ? -16.300 -3.360 24.384 1.00 85.56 105 ALA A O 1
ATOM 863 N N . ASN A 1 106 ? -18.422 -2.867 24.913 1.00 84.81 106 ASN A N 1
ATOM 864 C CA . ASN A 1 106 ? -18.344 -3.428 26.261 1.00 84.81 106 ASN A CA 1
ATOM 865 C C . ASN A 1 106 ? -18.160 -4.952 26.257 1.00 84.81 106 ASN A C 1
ATOM 867 O O . ASN A 1 106 ? -17.531 -5.494 27.162 1.00 84.81 106 ASN A O 1
ATOM 871 N N . GLU A 1 107 ? -18.669 -5.636 25.231 1.00 92.12 107 GLU A N 1
ATOM 872 C CA . GLU A 1 107 ? -18.544 -7.087 25.078 1.00 92.12 107 GLU A CA 1
ATOM 873 C C . GLU A 1 107 ? -17.191 -7.483 24.467 1.00 92.12 107 GLU A C 1
ATOM 875 O O . GLU A 1 107 ? -16.559 -8.442 24.909 1.00 92.12 107 GLU A O 1
ATOM 880 N N . TYR A 1 108 ? -16.698 -6.705 23.496 1.00 90.69 108 TYR A N 1
ATOM 881 C CA . TYR A 1 108 ? -15.506 -7.040 22.708 1.00 90.69 108 TYR A CA 1
ATOM 882 C C . TYR A 1 108 ? -14.311 -6.104 22.937 1.00 90.69 108 TYR A C 1
ATOM 884 O O . TYR A 1 108 ? -13.390 -6.078 22.117 1.00 90.69 108 TYR A O 1
ATOM 892 N N . GLY A 1 109 ? -14.275 -5.366 24.050 1.00 87.62 109 GLY A N 1
ATOM 893 C CA . GLY A 1 109 ? -13.283 -4.316 24.336 1.00 87.62 109 GLY A CA 1
ATOM 894 C C . GLY A 1 109 ? -11.829 -4.675 23.984 1.00 87.62 109 GLY A C 1
ATOM 895 O O . GLY A 1 109 ? -11.220 -3.967 23.180 1.00 87.62 109 GLY A O 1
ATOM 896 N N . PRO A 1 110 ? -11.270 -5.804 24.470 1.00 90.69 110 PRO A N 1
ATOM 897 C CA . PRO A 1 110 ? -9.903 -6.220 24.132 1.00 90.69 110 PRO A CA 1
ATOM 898 C C . PRO A 1 110 ? -9.671 -6.504 22.638 1.00 90.69 110 PRO A C 1
ATOM 900 O O . PRO A 1 110 ? -8.562 -6.349 22.125 1.00 90.69 110 PRO A O 1
ATOM 903 N N . THR A 1 111 ? -10.695 -6.948 21.910 1.00 93.06 111 THR A N 1
ATOM 904 C CA . THR A 1 111 ? -10.615 -7.174 20.460 1.00 93.06 111 THR A CA 1
ATOM 905 C C . THR A 1 111 ? -10.624 -5.854 19.706 1.00 93.06 111 THR A C 1
ATOM 907 O O . THR A 1 111 ? -9.763 -5.656 18.850 1.00 93.06 111 THR A O 1
ATOM 910 N N . ILE A 1 112 ? -11.518 -4.930 20.071 1.00 89.75 112 ILE A N 1
ATOM 911 C CA . ILE A 1 112 ? -11.550 -3.590 19.473 1.00 89.75 112 ILE A CA 1
ATOM 912 C C . ILE A 1 112 ? -10.229 -2.869 19.739 1.00 89.75 112 ILE A C 1
ATOM 914 O O . ILE A 1 112 ? -9.627 -2.352 18.807 1.00 89.75 112 ILE A O 1
ATOM 918 N N . GLN A 1 113 ? -9.711 -2.913 20.968 1.00 88.00 113 GLN A N 1
ATOM 919 C CA . GLN A 1 113 ? -8.426 -2.298 21.301 1.00 88.00 113 GLN A CA 1
ATOM 920 C C . GLN A 1 113 ? -7.281 -2.823 20.416 1.00 88.00 113 GLN A C 1
ATOM 922 O O . GLN A 1 113 ? -6.523 -2.032 19.859 1.00 88.00 113 GLN A O 1
ATOM 927 N N . ARG A 1 114 ? -7.172 -4.143 20.221 1.00 92.44 114 ARG A N 1
ATOM 928 C CA . ARG A 1 114 ? -6.143 -4.721 19.336 1.00 92.44 114 ARG A CA 1
ATOM 929 C C . ARG A 1 114 ? -6.308 -4.281 17.881 1.00 92.44 114 ARG A C 1
ATOM 931 O O . ARG A 1 114 ? -5.308 -3.999 17.221 1.00 92.44 114 ARG A O 1
ATOM 938 N N . ALA A 1 115 ? -7.547 -4.206 17.393 1.00 93.31 115 ALA A N 1
ATOM 939 C CA . ALA A 1 115 ? -7.848 -3.706 16.055 1.00 93.31 115 ALA A CA 1
ATOM 940 C C . ALA A 1 115 ? -7.398 -2.243 15.892 1.00 93.31 115 ALA A C 1
ATOM 942 O O . ALA A 1 115 ? -6.741 -1.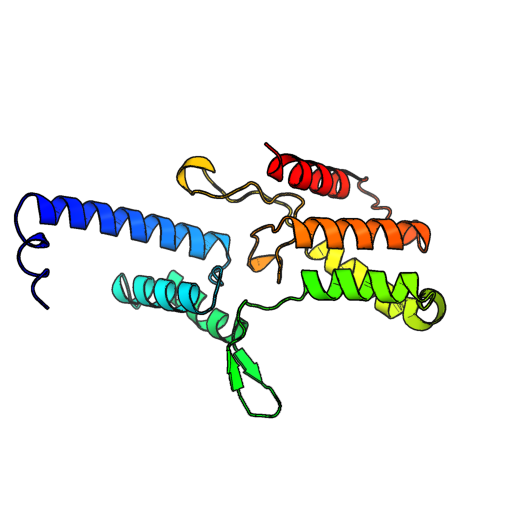889 14.914 1.00 93.31 115 ALA A O 1
ATOM 943 N N . MET A 1 116 ? -7.658 -1.409 16.897 1.00 88.81 116 MET A N 1
ATOM 944 C CA . MET A 1 116 ? -7.222 -0.014 16.922 1.00 88.81 116 MET A CA 1
ATOM 945 C C . MET A 1 116 ? -5.705 0.137 16.939 1.00 88.81 116 MET A C 1
ATOM 947 O O . MET A 1 116 ? -5.150 0.939 16.190 1.00 88.81 116 MET A O 1
ATOM 951 N N . GLU A 1 117 ? -5.019 -0.639 17.775 1.00 90.44 117 GLU A N 1
ATOM 952 C CA . GLU A 1 117 ? -3.559 -0.631 17.842 1.00 90.44 117 GLU A CA 1
ATOM 953 C C . GLU A 1 117 ? -2.926 -1.059 16.516 1.00 90.44 117 GLU A C 1
ATOM 955 O O . GLU A 1 117 ? -1.910 -0.495 16.109 1.00 90.44 117 GLU A O 1
ATOM 960 N N . TYR A 1 118 ? -3.522 -2.036 15.824 1.00 94.81 118 TYR A N 1
ATOM 961 C CA . TYR A 1 118 ? -3.115 -2.382 14.466 1.00 94.81 118 TYR A CA 1
ATOM 962 C C . TYR A 1 118 ? -3.303 -1.195 13.524 1.00 94.81 118 TYR A C 1
ATOM 964 O O . TYR A 1 118 ? -2.343 -0.796 12.871 1.00 94.81 118 TYR A O 1
ATOM 972 N N . LEU A 1 119 ? -4.497 -0.59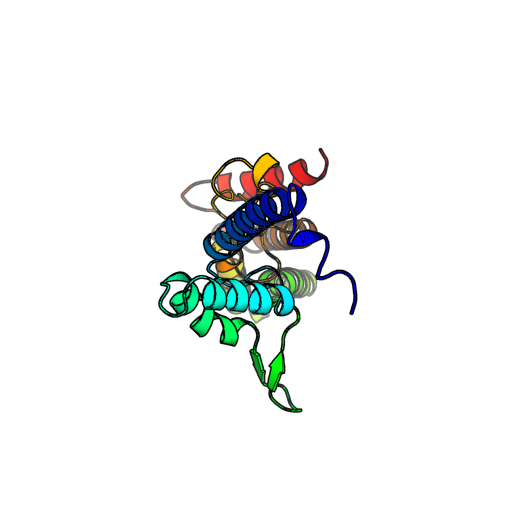7 13.495 1.00 94.06 119 LEU A N 1
ATOM 973 C CA . LEU A 1 119 ? -4.806 0.493 12.575 1.00 94.06 119 LEU A CA 1
ATOM 974 C C . LEU A 1 119 ? -3.868 1.689 12.800 1.00 94.06 119 LEU A C 1
ATOM 976 O O . LEU A 1 119 ? -3.335 2.242 11.846 1.00 94.06 119 LEU A O 1
ATOM 980 N N . LYS A 1 120 ? -3.551 2.021 14.056 1.00 91.12 120 LYS A N 1
ATOM 981 C CA . LYS A 1 120 ? -2.561 3.056 14.394 1.00 91.12 120 LYS A CA 1
ATOM 982 C C . LYS A 1 120 ? -1.156 2.718 13.880 1.00 91.12 120 LYS A C 1
ATOM 984 O O . LYS A 1 120 ? -0.471 3.599 13.373 1.00 91.12 120 LYS A O 1
ATOM 989 N N . ARG A 1 121 ? -0.724 1.454 13.974 1.00 92.69 121 ARG A N 1
ATOM 990 C CA . ARG A 1 121 ? 0.568 0.991 13.423 1.00 92.69 121 ARG A CA 1
ATOM 991 C C . ARG A 1 121 ? 0.588 0.927 11.897 1.00 92.69 121 ARG A C 1
ATOM 993 O O . ARG A 1 121 ? 1.665 0.982 11.318 1.00 92.69 121 ARG A O 1
ATOM 1000 N N . ALA A 1 122 ? -0.572 0.795 11.264 1.00 95.75 122 ALA A N 1
ATOM 1001 C CA . ALA A 1 122 ? -0.698 0.698 9.817 1.00 95.75 122 ALA A CA 1
ATOM 1002 C C . ALA A 1 122 ? -0.717 2.061 9.102 1.00 95.75 122 ALA A C 1
ATOM 1004 O O . ALA A 1 122 ? -0.741 2.094 7.871 1.00 95.75 122 ALA A O 1
ATOM 1005 N N . GLN A 1 123 ? -0.702 3.174 9.847 1.00 96.19 123 GLN A N 1
ATOM 1006 C CA . GLN A 1 123 ? -0.627 4.508 9.259 1.00 96.19 123 GLN A CA 1
ATOM 1007 C C . GLN A 1 123 ? 0.743 4.742 8.619 1.00 96.19 123 GLN A C 1
ATOM 1009 O O . GLN A 1 123 ? 1.786 4.538 9.243 1.00 96.19 123 GLN A O 1
ATOM 1014 N N . VAL A 1 124 ? 0.746 5.251 7.392 1.00 97.00 124 VAL A N 1
ATOM 1015 C CA . VAL A 1 124 ? 1.972 5.606 6.679 1.00 97.00 124 VAL A CA 1
ATOM 1016 C C . VAL A 1 124 ? 2.614 6.832 7.327 1.00 97.00 124 VAL A C 1
ATOM 1018 O O . VAL A 1 124 ? 1.988 7.879 7.484 1.00 97.00 124 VAL A O 1
ATOM 1021 N N . THR A 1 125 ? 3.891 6.728 7.690 1.00 95.12 125 THR A N 1
ATOM 1022 C CA . THR A 1 125 ? 4.611 7.775 8.439 1.00 95.12 125 THR A CA 1
ATOM 1023 C C . THR A 1 125 ? 5.513 8.650 7.569 1.00 95.12 125 THR A C 1
ATOM 1025 O O . THR A 1 125 ? 5.957 9.714 8.012 1.00 95.12 125 THR A O 1
ATOM 1028 N N . THR A 1 126 ? 5.755 8.253 6.320 1.00 95.06 126 THR A N 1
ATOM 1029 C CA . THR A 1 126 ? 6.650 8.934 5.378 1.00 95.06 126 THR A CA 1
ATOM 1030 C C . THR A 1 126 ? 6.020 9.038 3.993 1.00 95.06 126 THR A C 1
ATOM 1032 O O . THR A 1 126 ? 5.160 8.250 3.623 1.00 95.06 126 THR A O 1
ATOM 1035 N N . ASN A 1 127 ? 6.433 10.039 3.214 1.00 96.25 127 ASN A N 1
ATOM 1036 C CA . ASN A 1 127 ? 6.053 10.118 1.804 1.00 96.25 127 ASN A CA 1
ATOM 1037 C C . ASN A 1 127 ? 6.943 9.203 0.954 1.00 96.25 127 ASN A C 1
ATOM 1039 O O . ASN A 1 127 ? 8.075 8.923 1.368 1.00 96.25 127 ASN A O 1
ATOM 1043 N N . PRO A 1 128 ? 6.489 8.812 -0.253 1.00 94.69 128 PRO A N 1
ATOM 1044 C CA . PRO A 1 128 ? 7.355 8.156 -1.219 1.00 94.69 128 PRO A CA 1
ATOM 1045 C C . PRO A 1 128 ? 8.601 9.024 -1.483 1.00 94.69 128 PRO A C 1
ATOM 1047 O O . PRO A 1 128 ? 8.486 10.254 -1.547 1.00 94.69 128 PRO A O 1
ATOM 1050 N N . PRO A 1 129 ? 9.797 8.426 -1.602 1.00 95.38 129 PRO A N 1
ATOM 1051 C CA . PRO A 1 129 ? 11.032 9.164 -1.823 1.00 95.38 129 PRO A CA 1
ATOM 1052 C C . PRO A 1 129 ? 11.043 9.851 -3.197 1.00 95.38 129 PRO A C 1
ATOM 1054 O O . PRO A 1 129 ? 10.349 9.445 -4.130 1.00 95.38 129 PRO A O 1
ATOM 1057 N N . GLY A 1 130 ? 11.888 10.872 -3.345 1.00 95.69 130 GLY A N 1
ATOM 1058 C CA . GLY A 1 130 ? 12.113 11.554 -4.621 1.00 95.69 130 GLY A CA 1
ATOM 1059 C C . GLY A 1 130 ? 11.058 12.607 -4.977 1.00 95.69 130 GLY A C 1
ATOM 1060 O O . GLY A 1 130 ? 10.375 13.142 -4.109 1.00 95.69 130 GLY A O 1
ATOM 1061 N N . ASN A 1 131 ? 10.985 12.958 -6.265 1.00 95.94 131 ASN A N 1
ATOM 1062 C CA . ASN A 1 131 ? 10.089 13.997 -6.774 1.00 95.94 131 ASN A CA 1
ATOM 1063 C C . ASN A 1 131 ? 8.708 13.402 -7.130 1.00 95.94 131 ASN A C 1
ATOM 1065 O O . ASN A 1 131 ? 8.633 12.634 -8.093 1.00 95.94 131 ASN A O 1
ATOM 1069 N N . PRO A 1 132 ? 7.619 13.789 -6.436 1.00 92.44 132 PRO A N 1
ATOM 1070 C CA . PRO A 1 132 ? 6.273 13.263 -6.687 1.00 92.44 132 PRO A CA 1
ATOM 1071 C C . PRO A 1 132 ? 5.802 13.411 -8.140 1.00 92.44 132 PRO A C 1
ATOM 1073 O O . PRO A 1 132 ? 5.206 12.489 -8.692 1.00 92.44 132 PRO A O 1
ATOM 1076 N N . SER A 1 133 ? 6.117 14.538 -8.790 1.00 94.75 133 SER A N 1
ATOM 1077 C CA . SER A 1 133 ? 5.704 14.808 -10.173 1.00 94.75 133 SER A CA 1
ATOM 1078 C C . SER A 1 133 ? 6.462 13.968 -11.196 1.00 94.75 133 SER A C 1
ATOM 1080 O O . SER A 1 133 ? 5.932 13.708 -12.270 1.00 94.75 133 SER A O 1
ATOM 1082 N N . TYR A 1 134 ? 7.696 13.564 -10.881 1.00 97.56 134 TYR A N 1
ATOM 1083 C CA . TYR A 1 134 ? 8.472 12.672 -11.742 1.00 97.56 134 TYR A CA 1
ATOM 1084 C C . TYR A 1 134 ? 7.978 11.233 -11.611 1.00 97.56 134 TYR A 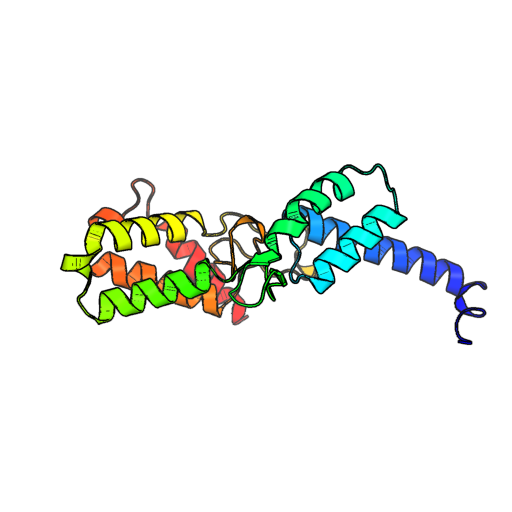C 1
ATOM 1086 O O . TYR A 1 134 ? 7.738 10.572 -12.610 1.00 97.56 134 TYR A O 1
ATOM 1094 N N . TRP A 1 135 ? 7.766 10.776 -10.376 1.00 96.62 135 TRP A N 1
ATOM 1095 C CA . TRP A 1 135 ? 7.351 9.402 -10.087 1.00 96.62 135 TRP A CA 1
ATOM 1096 C C . TRP A 1 135 ? 5.850 9.148 -10.242 1.00 96.62 135 TRP A C 1
ATOM 1098 O O . TRP A 1 135 ? 5.405 8.009 -10.115 1.00 96.62 135 TRP A O 1
ATOM 1108 N N . PHE A 1 136 ? 5.068 10.197 -10.504 1.00 95.69 136 PHE A N 1
ATOM 1109 C CA . PHE A 1 136 ? 3.609 10.147 -10.611 1.00 95.69 136 PHE A CA 1
ATOM 1110 C C . PHE A 1 136 ? 2.945 9.535 -9.369 1.00 95.69 136 PHE A C 1
ATOM 1112 O O . PHE A 1 136 ? 1.999 8.750 -9.465 1.00 95.69 136 PHE A O 1
ATOM 1119 N N . ARG A 1 137 ? 3.455 9.885 -8.182 1.00 94.75 137 ARG A N 1
ATOM 1120 C CA . ARG A 1 137 ? 2.900 9.444 -6.897 1.00 94.75 137 ARG A CA 1
ATOM 1121 C C . ARG A 1 137 ? 2.364 10.618 -6.103 1.00 94.75 137 ARG A C 1
ATOM 1123 O O . ARG A 1 137 ? 2.976 11.681 -6.054 1.00 94.75 137 ARG A O 1
ATOM 1130 N N . HIS A 1 138 ? 1.234 10.392 -5.444 1.00 95.06 138 HIS A N 1
ATOM 1131 C CA . HIS A 1 138 ? 0.694 11.325 -4.464 1.00 95.06 138 HIS A CA 1
ATOM 1132 C C . HIS A 1 138 ? 1.425 11.189 -3.125 1.00 95.06 138 HIS A C 1
ATOM 1134 O O . HIS A 1 138 ? 2.017 10.147 -2.830 1.00 95.06 138 HIS A O 1
ATOM 1140 N N . ARG A 1 139 ? 1.366 12.229 -2.289 1.00 94.38 139 ARG A N 1
ATOM 1141 C CA . ARG A 1 139 ? 1.869 12.149 -0.911 1.00 94.38 139 ARG A CA 1
ATOM 1142 C C . ARG A 1 139 ? 1.046 11.134 -0.106 1.00 94.38 139 ARG A C 1
ATOM 1144 O O . ARG A 1 139 ? -0.177 11.136 -0.199 1.00 94.38 139 ARG A O 1
ATOM 1151 N N . SER A 1 140 ? 1.697 10.291 0.692 1.00 95.44 140 SER A N 1
ATOM 1152 C CA . SER A 1 140 ? 1.026 9.249 1.487 1.00 95.44 140 SER A CA 1
ATOM 1153 C C . SER A 1 140 ? 1.286 9.347 2.991 1.00 95.44 140 SER A C 1
ATOM 1155 O O . SER A 1 140 ? 0.646 8.628 3.756 1.00 95.44 140 SER A O 1
ATOM 1157 N N . LYS A 1 141 ? 2.143 10.260 3.467 1.00 96.69 141 LYS A N 1
ATOM 1158 C CA . LYS A 1 141 ? 2.313 10.497 4.909 1.00 96.69 141 LYS A CA 1
ATOM 1159 C C . LYS A 1 141 ? 0.962 10.843 5.545 1.00 96.69 141 LYS A C 1
ATOM 1161 O O . LYS A 1 141 ? 0.297 11.775 5.109 1.00 96.69 141 LYS A O 1
ATOM 1166 N N . GLY A 1 142 ? 0.598 10.113 6.594 1.00 96.56 142 GLY A N 1
ATOM 1167 C CA . GLY A 1 142 ? -0.665 10.244 7.318 1.00 96.56 142 GLY A CA 1
ATOM 1168 C C . GLY A 1 142 ? -1.803 9.370 6.785 1.00 96.56 142 GLY A C 1
ATOM 1169 O O . GLY A 1 142 ? -2.827 9.260 7.453 1.00 96.56 142 GLY A O 1
ATOM 1170 N N . SER A 1 143 ? -1.637 8.740 5.622 1.00 97.38 143 SER A N 1
ATOM 1171 C CA . SER A 1 143 ? -2.665 7.907 4.988 1.00 97.38 143 SER A CA 1
ATOM 1172 C C . SER A 1 143 ? -2.694 6.467 5.507 1.00 97.38 143 SER A C 1
ATOM 1174 O O . SER A 1 143 ? -1.782 6.015 6.205 1.00 97.38 143 SER A O 1
ATOM 1176 N N . TRP A 1 144 ? -3.727 5.736 5.086 1.00 97.88 144 TRP A N 1
ATOM 1177 C CA . TRP A 1 144 ? -3.793 4.280 5.133 1.00 97.88 144 TRP A CA 1
ATOM 1178 C C . TRP A 1 144 ? -3.889 3.708 3.711 1.00 97.88 144 TRP A C 1
ATOM 1180 O O . TRP A 1 144 ? -4.771 4.118 2.948 1.00 97.88 144 TRP A O 1
ATOM 1190 N N . PRO A 1 145 ? -3.012 2.758 3.343 1.00 96.19 145 PRO A N 1
ATOM 1191 C CA . PRO A 1 145 ? -3.184 1.927 2.160 1.00 96.19 145 PRO A CA 1
ATOM 1192 C C . PRO A 1 145 ? -4.361 0.976 2.340 1.00 96.19 145 PRO A C 1
ATOM 1194 O O . PRO A 1 145 ? -4.723 0.678 3.476 1.00 96.19 145 PRO A O 1
ATOM 1197 N N . LEU A 1 146 ? -4.902 0.441 1.243 1.00 96.25 146 LEU A N 1
ATOM 1198 C CA . LEU A 1 146 ? -5.996 -0.543 1.277 1.00 96.25 146 LEU A CA 1
ATOM 1199 C C . LEU A 1 146 ? -5.655 -1.762 2.157 1.00 96.25 146 LEU A C 1
ATOM 1201 O O . LEU A 1 146 ? -6.490 -2.257 2.919 1.00 96.25 146 LEU A O 1
ATOM 1205 N N . SER A 1 147 ? -4.416 -2.239 2.044 1.00 95.19 147 SER A N 1
ATOM 1206 C CA . SER A 1 147 ? -3.924 -3.461 2.669 1.00 95.19 147 SER A CA 1
ATOM 1207 C C . SER A 1 147 ? -3.100 -3.191 3.923 1.00 95.19 147 SER A C 1
ATOM 1209 O O . SER A 1 147 ? -3.652 -3.155 5.016 1.00 95.19 147 SER A O 1
ATOM 1211 N N . THR A 1 148 ? -1.785 -3.061 3.775 1.00 94.88 148 THR A N 1
ATOM 1212 C CA . THR A 1 148 ? -0.781 -3.017 4.833 1.00 94.88 148 THR A CA 1
ATOM 1213 C C . THR A 1 148 ? 0.167 -1.841 4.611 1.00 94.88 148 THR A C 1
ATOM 1215 O O . THR A 1 148 ? 0.231 -1.261 3.527 1.00 94.88 148 THR A O 1
ATOM 1218 N N . ILE A 1 149 ? 0.926 -1.479 5.647 1.00 94.81 149 ILE A N 1
ATOM 1219 C CA . ILE A 1 149 ? 1.890 -0.375 5.565 1.00 94.81 149 ILE A CA 1
ATOM 1220 C C . ILE A 1 149 ? 3.035 -0.647 4.575 1.00 94.81 149 ILE A C 1
ATOM 1222 O O . ILE A 1 149 ? 3.579 0.307 4.027 1.00 94.81 149 ILE A O 1
ATOM 1226 N N . ASP A 1 150 ? 3.363 -1.916 4.302 1.00 94.62 150 ASP A N 1
ATOM 1227 C CA . ASP A 1 150 ? 4.435 -2.292 3.368 1.00 94.62 150 ASP A CA 1
ATOM 1228 C C . ASP A 1 150 ? 4.112 -1.874 1.925 1.00 94.62 150 ASP A C 1
ATOM 1230 O O . ASP A 1 150 ? 5.013 -1.476 1.189 1.00 94.62 150 ASP A O 1
ATOM 1234 N N . ASN A 1 151 ? 2.833 -1.916 1.529 1.00 93.06 151 ASN A N 1
ATOM 1235 C CA . ASN A 1 151 ? 2.396 -1.391 0.237 1.00 93.06 151 ASN A CA 1
ATOM 1236 C C . ASN A 1 151 ? 2.558 0.142 0.178 1.00 93.06 151 ASN A C 1
ATOM 1238 O O . ASN A 1 151 ? 2.988 0.688 -0.835 1.00 93.06 151 ASN A O 1
ATOM 1242 N N . GLY A 1 152 ? 2.249 0.838 1.277 1.00 92.12 152 GLY A N 1
ATOM 1243 C CA . GLY A 1 152 ? 2.592 2.249 1.490 1.00 92.12 152 GLY A CA 1
ATOM 1244 C C . GLY A 1 152 ? 1.837 3.275 0.633 1.00 92.12 152 GLY A C 1
ATOM 1245 O O . GLY A 1 152 ? 2.022 4.483 0.821 1.00 92.12 152 GLY A O 1
ATOM 1246 N N . TRP A 1 153 ? 0.982 2.840 -0.297 1.00 92.56 153 TRP A N 1
ATOM 1247 C CA . TRP A 1 153 ? 0.226 3.739 -1.166 1.00 92.56 153 TRP A CA 1
ATOM 1248 C C . TRP A 1 153 ? -1.110 4.100 -0.539 1.00 92.56 153 TRP A C 1
ATOM 1250 O O . TRP A 1 153 ? -2.018 3.279 -0.460 1.00 92.56 153 TRP A O 1
ATOM 1260 N N . GLY A 1 154 ? -1.237 5.352 -0.109 1.00 92.69 154 GLY A N 1
ATOM 1261 C CA . GLY A 1 154 ? -2.470 5.851 0.487 1.00 92.69 154 GLY A CA 1
ATOM 1262 C C . GLY A 1 154 ? -3.653 5.800 -0.476 1.00 92.69 154 GLY A C 1
ATOM 1263 O O . GLY A 1 154 ? -3.525 6.213 -1.629 1.00 92.69 154 GLY A O 1
ATOM 1264 N N . SER A 1 155 ? -4.817 5.366 0.015 1.00 94.06 155 SER A N 1
ATOM 1265 C CA . SER A 1 155 ? -6.094 5.576 -0.675 1.00 94.06 155 SER A CA 1
ATOM 1266 C C . SER A 1 155 ? -6.979 6.531 0.123 1.00 94.06 155 SER A C 1
ATOM 1268 O O . SER A 1 155 ? -6.940 6.563 1.357 1.00 94.06 155 SER A O 1
ATOM 1270 N N . SER A 1 156 ? -7.733 7.372 -0.584 1.00 96.19 156 SER A N 1
ATOM 1271 C CA . SER A 1 156 ? -8.525 8.444 0.021 1.00 96.19 156 SER A CA 1
ATOM 1272 C C . SER A 1 156 ? -9.666 7.902 0.879 1.00 96.19 156 SER A C 1
ATOM 1274 O O . SER A 1 156 ? -9.836 8.335 2.017 1.00 96.19 156 SER A O 1
ATOM 1276 N N . ASP A 1 157 ? -10.403 6.922 0.365 1.00 97.12 157 ASP A N 1
ATOM 1277 C CA . ASP A 1 157 ? -11.468 6.229 1.080 1.00 97.12 157 ASP A CA 1
ATOM 1278 C C . ASP A 1 157 ? -10.923 5.477 2.298 1.00 97.12 157 ASP A C 1
ATOM 1280 O O . ASP A 1 157 ? -11.399 5.709 3.408 1.00 97.12 157 ASP A O 1
ATOM 1284 N N . THR A 1 158 ? -9.888 4.643 2.144 1.00 97.62 158 THR A N 1
ATOM 1285 C CA . THR A 1 158 ? -9.320 3.876 3.266 1.00 97.62 158 THR A CA 1
ATOM 1286 C C . THR A 1 158 ? -8.790 4.793 4.350 1.00 97.62 158 THR A C 1
ATOM 1288 O O . THR A 1 158 ? -9.037 4.562 5.534 1.00 97.62 158 THR A O 1
ATOM 1291 N N . SER A 1 159 ? -8.135 5.884 3.960 1.00 97.81 159 SER A N 1
ATOM 1292 C CA . SER A 1 159 ? -7.676 6.889 4.914 1.00 97.81 159 SER A CA 1
ATOM 1293 C C . SER A 1 159 ? -8.842 7.561 5.638 1.00 97.81 159 SER A C 1
ATOM 1295 O O . SER A 1 159 ? -8.753 7.791 6.844 1.00 97.81 159 SER A O 1
ATOM 1297 N N . ALA A 1 160 ? -9.946 7.849 4.945 1.00 97.81 160 ALA A N 1
ATOM 1298 C CA . ALA A 1 160 ? -11.125 8.464 5.544 1.00 97.81 160 ALA A CA 1
ATOM 1299 C C . ALA A 1 160 ? -11.828 7.517 6.528 1.00 97.81 160 ALA A C 1
ATOM 1301 O O . ALA A 1 160 ? -12.130 7.921 7.654 1.00 97.81 160 ALA A O 1
ATOM 1302 N N . GLU A 1 161 ? -12.032 6.254 6.149 1.00 98.25 161 GLU A N 1
ATOM 1303 C CA . GLU A 1 161 ? -12.678 5.257 7.007 1.00 98.25 161 GLU A CA 1
ATOM 1304 C C . GLU A 1 161 ? -11.817 4.905 8.221 1.00 98.25 161 GLU A C 1
ATOM 1306 O O . GLU A 1 161 ? -12.333 4.823 9.338 1.00 98.25 161 GLU A O 1
ATOM 1311 N N . ALA A 1 162 ? -10.498 4.775 8.045 1.00 97.06 162 ALA A N 1
ATOM 1312 C CA . ALA A 1 162 ? -9.580 4.560 9.158 1.00 97.06 162 ALA A CA 1
ATOM 1313 C C . ALA A 1 162 ? -9.607 5.743 10.138 1.00 97.06 162 ALA A C 1
ATOM 1315 O O . ALA A 1 162 ? -9.790 5.554 11.343 1.00 97.06 162 ALA A O 1
ATOM 1316 N N . THR A 1 163 ? -9.520 6.973 9.617 1.00 95.62 163 THR A N 1
ATOM 1317 C CA . THR A 1 163 ? -9.616 8.210 10.411 1.00 95.62 163 THR A CA 1
ATOM 1318 C C . THR A 1 163 ? -10.929 8.264 11.192 1.00 95.62 163 THR A C 1
ATOM 1320 O O . THR A 1 163 ? -10.939 8.548 12.390 1.00 95.62 163 THR A O 1
ATOM 1323 N N . LYS A 1 164 ? -12.053 7.946 10.544 1.00 96.25 164 LYS A N 1
ATOM 1324 C CA . LYS A 1 164 ? -13.374 7.919 11.179 1.00 96.25 164 LYS A CA 1
ATOM 1325 C C . LYS A 1 164 ? -13.464 6.856 12.273 1.00 96.25 164 LYS A C 1
ATOM 1327 O O . LYS A 1 164 ? -13.961 7.161 13.355 1.00 96.25 164 LYS A O 1
ATOM 1332 N N . ALA A 1 165 ? -12.953 5.649 12.032 1.00 94.94 165 ALA A N 1
ATOM 1333 C CA . ALA A 1 165 ? -12.904 4.579 13.026 1.00 94.94 165 ALA A CA 1
ATOM 1334 C C . ALA A 1 165 ? -12.117 5.005 14.281 1.00 94.94 165 ALA A C 1
ATOM 1336 O O . ALA A 1 165 ? -12.601 4.836 15.401 1.00 94.94 165 ALA A O 1
ATOM 1337 N N . LEU A 1 166 ? -10.955 5.645 14.098 1.00 92.19 166 LEU A N 1
ATOM 1338 C CA . LEU A 1 166 ? -10.125 6.187 15.184 1.00 92.19 166 LEU A CA 1
ATOM 1339 C C . LEU A 1 166 ? -10.844 7.280 15.984 1.00 92.19 166 LEU A C 1
ATOM 1341 O O . LEU A 1 166 ? -10.812 7.261 17.215 1.00 92.19 166 LEU A O 1
ATOM 1345 N N . LEU A 1 167 ? -11.547 8.189 15.305 1.00 91.75 167 LEU A N 1
ATOM 1346 C CA . LEU A 1 167 ? -12.342 9.241 15.949 1.00 91.75 167 LEU A CA 1
ATOM 1347 C C . LEU A 1 167 ? -13.592 8.709 16.664 1.00 91.75 167 LEU A C 1
ATOM 1349 O O . LEU A 1 167 ? -14.033 9.288 17.653 1.00 91.75 167 LEU A O 1
ATOM 1353 N N . MET A 1 168 ? -14.207 7.635 16.166 1.00 92.25 168 MET A N 1
ATOM 1354 C CA . MET A 1 168 ? -15.312 6.974 16.865 1.00 92.25 168 MET A CA 1
ATOM 1355 C C . MET A 1 168 ? -14.806 6.280 18.125 1.00 92.25 168 MET A C 1
ATOM 1357 O O . MET A 1 168 ? -15.411 6.413 19.187 1.00 92.25 168 MET A O 1
ATOM 1361 N N . PHE A 1 169 ? -13.675 5.588 18.021 1.00 87.19 169 PHE A N 1
ATOM 1362 C CA . PHE A 1 169 ? -13.085 4.875 19.142 1.00 87.19 169 PHE A CA 1
ATOM 1363 C C . PHE A 1 169 ? -12.624 5.821 20.258 1.00 87.19 169 PHE A C 1
ATOM 1365 O O . PHE A 1 169 ? -12.857 5.521 21.428 1.00 87.19 169 PHE A O 1
ATOM 1372 N N . SER A 1 170 ? -12.063 6.993 19.930 1.00 86.19 170 SER A N 1
ATOM 1373 C CA . SER A 1 170 ? -11.629 7.978 20.937 1.00 86.19 170 SER A CA 1
ATOM 1374 C C . SER A 1 170 ? -12.765 8.496 21.822 1.00 86.19 170 SER A C 1
ATOM 1376 O O . SER A 1 170 ? -12.528 8.870 22.967 1.00 86.19 170 SER A O 1
ATOM 1378 N N . LYS A 1 171 ? -14.012 8.466 21.335 1.00 85.81 171 LYS A N 1
ATOM 1379 C CA . LYS A 1 171 ? -15.196 8.832 22.127 1.00 85.81 171 LYS A CA 1
ATOM 1380 C C . LYS A 1 171 ? -15.572 7.774 23.162 1.00 85.81 171 LYS A C 1
ATOM 1382 O O . LYS A 1 171 ? -16.170 8.118 24.175 1.00 85.81 171 LYS A O 1
ATOM 1387 N N . VAL A 1 172 ? -15.253 6.508 22.894 1.00 84.19 172 VAL A N 1
ATOM 1388 C CA . VAL A 1 172 ? -15.583 5.374 23.771 1.00 84.19 172 VAL A CA 1
ATOM 1389 C C . VAL A 1 172 ? -14.428 5.073 24.730 1.00 84.19 172 VAL A C 1
ATOM 1391 O O . VAL A 1 172 ? -14.657 4.798 25.904 1.00 84.19 172 VAL A O 1
ATOM 1394 N N . TYR A 1 173 ? -13.185 5.190 24.256 1.00 80.62 173 TYR A N 1
ATOM 1395 C CA . TYR A 1 173 ? -11.972 4.903 25.024 1.00 80.62 173 TYR A CA 1
ATOM 1396 C C . TYR A 1 173 ? -10.930 6.029 24.884 1.00 80.62 173 TYR A C 1
ATOM 1398 O O . TYR A 1 173 ? -9.908 5.847 24.215 1.00 80.62 173 TYR A O 1
ATOM 1406 N N . PRO A 1 174 ? -11.144 7.194 25.524 1.00 75.06 174 PRO A N 1
ATOM 1407 C CA . PRO A 1 174 ? -10.287 8.372 25.343 1.00 75.06 174 PRO A CA 1
ATOM 1408 C C . PRO A 1 174 ? -8.812 8.102 25.683 1.00 75.06 174 PRO A C 1
ATOM 1410 O O . PRO A 1 174 ? -7.922 8.426 24.898 1.00 75.06 174 PRO A O 1
ATOM 1413 N N . ASN A 1 175 ? -8.556 7.371 26.771 1.00 73.06 175 ASN A N 1
ATOM 1414 C CA . ASN A 1 175 ? -7.203 7.059 27.249 1.00 73.06 175 ASN A CA 1
ATOM 1415 C C . ASN A 1 175 ? -6.394 6.135 26.316 1.00 73.06 175 ASN A C 1
ATOM 1417 O O . ASN A 1 175 ? -5.199 5.954 26.531 1.00 73.06 175 ASN A O 1
ATOM 1421 N N . LEU A 1 176 ? -7.034 5.489 25.332 1.00 67.06 176 LEU A N 1
ATOM 1422 C CA . LEU A 1 176 ? -6.379 4.544 24.416 1.00 67.06 176 LEU A CA 1
ATOM 1423 C C . LEU A 1 176 ? -5.994 5.179 23.072 1.00 67.06 176 LEU A C 1
ATOM 1425 O O . LEU A 1 176 ? -5.191 4.609 22.332 1.00 67.06 176 LEU A O 1
ATOM 1429 N N . VAL A 1 177 ? -6.558 6.345 22.745 1.00 63.38 177 VAL A N 1
ATOM 1430 C CA . VAL A 1 177 ? -6.230 7.082 21.513 1.00 63.38 177 VAL A CA 1
ATOM 1431 C C . VAL A 1 177 ? -5.202 8.172 21.773 1.00 63.38 177 VAL A C 1
ATOM 1433 O O . VAL A 1 177 ? -4.342 8.400 20.916 1.00 63.38 177 VAL A O 1
ATOM 1436 N N . GLU A 1 178 ? -5.245 8.783 22.959 1.00 63.38 178 GLU A N 1
ATOM 1437 C CA . GLU A 1 178 ? -4.251 9.761 23.388 1.00 63.38 178 GLU A CA 1
ATOM 1438 C C . GLU A 1 178 ? -2.846 9.157 23.321 1.00 63.38 178 GLU A C 1
ATOM 1440 O O . GLU A 1 178 ? -2.527 8.131 23.925 1.00 63.38 178 GLU A O 1
ATOM 1445 N N . ASN A 1 179 ? -1.996 9.785 22.514 1.00 60.22 179 ASN A N 1
ATOM 1446 C CA . ASN A 1 179 ? -0.598 9.416 22.412 1.00 60.22 179 ASN A CA 1
ATOM 1447 C C . ASN A 1 179 ? 0.185 10.314 23.367 1.00 60.22 179 ASN A C 1
ATOM 1449 O O . ASN A 1 179 ? 0.033 11.533 23.319 1.00 60.22 179 ASN A O 1
ATOM 1453 N N . SER A 1 180 ? 1.107 9.751 24.150 1.00 55.66 180 SER A N 1
ATOM 1454 C CA . SER A 1 180 ? 2.026 10.541 24.990 1.00 55.66 180 SER A CA 1
ATOM 1455 C C . SER A 1 180 ? 2.863 11.557 24.192 1.00 55.66 180 SER A C 1
ATOM 1457 O O . SER A 1 180 ? 3.458 12.456 24.774 1.00 55.66 180 SER A O 1
ATOM 1459 N N . ASN A 1 181 ? 2.900 11.408 22.861 1.00 55.34 181 ASN A N 1
ATOM 1460 C CA . ASN A 1 181 ? 3.659 12.219 21.911 1.00 55.34 181 ASN A CA 1
ATOM 1461 C C . ASN A 1 181 ? 2.784 13.214 21.106 1.00 55.34 181 ASN A C 1
ATOM 1463 O O . ASN A 1 181 ? 3.275 13.791 20.140 1.00 55.34 181 ASN A O 1
ATOM 1467 N N . GLY A 1 182 ? 1.508 13.411 21.472 1.00 67.31 182 GLY A N 1
ATOM 1468 C CA . GLY A 1 182 ? 0.594 14.377 20.840 1.00 67.31 182 GLY A CA 1
ATOM 1469 C C . GLY A 1 182 ? -0.207 13.860 19.630 1.00 67.31 182 GLY A C 1
ATOM 1470 O O . GLY A 1 182 ? -0.060 12.716 19.192 1.00 67.31 182 GLY A O 1
ATOM 1471 N N . ASP A 1 183 ? -1.057 14.737 19.080 1.00 78.56 183 ASP A N 1
ATOM 1472 C CA . ASP A 1 183 ? -2.051 14.436 18.028 1.00 78.56 183 ASP A CA 1
ATOM 1473 C C . ASP A 1 183 ? -1.533 14.612 16.587 1.00 78.56 183 ASP A C 1
ATOM 1475 O O . ASP A 1 183 ? -2.303 14.574 15.624 1.00 78.56 183 ASP A O 1
ATOM 1479 N N . GLU A 1 184 ? -0.220 14.788 16.402 1.00 86.62 184 GLU A N 1
ATOM 1480 C CA . GLU A 1 184 ? 0.388 15.081 15.093 1.00 86.62 184 GLU A CA 1
ATOM 1481 C C . GLU A 1 184 ? 0.039 14.028 14.027 1.00 86.62 184 GLU A C 1
ATOM 1483 O O . GLU A 1 184 ? -0.187 14.345 12.863 1.00 86.62 184 GLU A O 1
ATOM 1488 N N . TRP A 1 185 ? -0.053 12.760 14.420 1.00 88.00 185 TRP A N 1
ATOM 1489 C CA . TRP A 1 185 ? -0.390 11.651 13.527 1.00 88.00 185 TRP A CA 1
ATOM 1490 C C . TRP A 1 185 ? -1.813 11.763 12.940 1.00 88.00 185 TRP A C 1
ATOM 1492 O O . TRP A 1 185 ? -2.002 11.509 11.750 1.00 88.00 185 TRP A O 1
ATOM 1502 N N . MET A 1 186 ? -2.793 12.243 13.716 1.00 90.50 186 MET A N 1
ATOM 1503 C CA . MET A 1 186 ? -4.146 12.528 13.215 1.00 90.50 186 MET A CA 1
ATOM 1504 C C . MET A 1 186 ? -4.182 13.792 12.354 1.00 90.50 186 MET A C 1
ATOM 1506 O O . MET A 1 186 ? -4.892 13.827 11.351 1.00 90.50 186 MET A O 1
ATOM 1510 N N . LEU A 1 187 ? -3.387 14.813 12.688 1.00 92.75 187 LEU A N 1
ATOM 1511 C CA . LEU A 1 187 ? -3.247 15.998 11.835 1.00 92.75 187 LEU A CA 1
ATOM 1512 C C . LEU A 1 187 ? -2.644 15.641 10.471 1.00 92.75 187 LEU A C 1
ATOM 1514 O O . LEU A 1 187 ? -3.130 16.127 9.454 1.00 92.75 187 LEU A O 1
ATOM 1518 N N . ASN A 1 188 ? -1.652 14.744 10.430 1.00 95.12 188 ASN A N 1
ATOM 1519 C CA . ASN A 1 188 ? -1.104 14.218 9.177 1.00 95.12 188 ASN A CA 1
ATOM 1520 C C . ASN A 1 188 ? -2.176 13.474 8.356 1.00 95.12 188 ASN A C 1
ATOM 1522 O O . ASN A 1 188 ? -2.195 13.604 7.135 1.00 95.12 188 ASN A O 1
ATOM 1526 N N . ALA A 1 189 ? -3.085 12.727 8.999 1.00 95.56 189 ALA A N 1
ATOM 1527 C CA . ALA A 1 189 ? -4.198 12.074 8.303 1.00 95.56 189 ALA A CA 1
ATOM 1528 C C . ALA A 1 189 ? -5.137 13.086 7.639 1.00 95.56 189 ALA A C 1
ATOM 1530 O O . ALA A 1 189 ? -5.467 12.950 6.460 1.00 95.56 189 ALA A O 1
ATOM 1531 N N . VAL A 1 190 ? -5.525 14.133 8.374 1.00 95.00 190 VAL A N 1
ATOM 1532 C CA . VAL A 1 190 ? -6.369 15.212 7.843 1.00 95.00 190 VAL A CA 1
ATOM 1533 C C . VAL A 1 190 ? -5.656 15.957 6.716 1.00 95.00 190 VAL A C 1
ATOM 1535 O O . VAL A 1 190 ? -6.251 16.161 5.662 1.00 95.00 190 VAL A O 1
ATOM 1538 N N . ASP A 1 191 ? -4.381 16.315 6.891 1.00 95.81 191 ASP A N 1
ATOM 1539 C CA . ASP A 1 191 ? -3.579 16.962 5.847 1.00 95.81 191 ASP A CA 1
ATOM 1540 C C . ASP A 1 191 ? -3.528 16.100 4.573 1.00 95.81 191 ASP A C 1
ATOM 1542 O O . ASP A 1 191 ? -3.808 16.585 3.473 1.00 95.81 191 ASP A O 1
ATOM 1546 N N . CYS A 1 192 ? -3.266 14.796 4.700 1.00 95.75 192 CYS A N 1
ATOM 1547 C CA . CYS A 1 192 ? -3.293 13.880 3.562 1.00 95.75 192 CYS A CA 1
ATOM 1548 C C . CYS A 1 192 ? -4.659 13.877 2.859 1.00 95.75 192 CYS A C 1
ATOM 1550 O O . CYS A 1 192 ? -4.720 14.101 1.648 1.00 95.75 192 CYS A O 1
ATOM 1552 N N . LEU A 1 193 ? -5.758 13.725 3.604 1.00 96.56 193 LEU A N 1
ATOM 1553 C CA . LEU A 1 193 ? -7.109 13.743 3.035 1.00 96.56 193 LEU A CA 1
ATOM 1554 C C . LEU A 1 193 ? -7.403 15.041 2.273 1.00 96.56 193 LEU A C 1
ATOM 1556 O O . LEU A 1 193 ? -7.945 14.998 1.168 1.00 96.56 193 LEU A O 1
ATOM 1560 N N . LEU A 1 194 ? -6.986 16.186 2.819 1.00 96.31 194 LEU A N 1
ATOM 1561 C CA . LEU A 1 194 ? -7.180 17.482 2.173 1.00 96.31 194 LEU A CA 1
ATOM 1562 C C . LEU A 1 194 ? -6.408 17.617 0.855 1.00 96.31 194 LEU A C 1
ATOM 1564 O O . LEU A 1 194 ? -6.883 18.298 -0.052 1.00 96.31 194 LEU A O 1
ATOM 1568 N N . SER A 1 195 ? -5.265 16.942 0.699 1.00 94.94 195 SER A N 1
ATOM 1569 C CA . SER A 1 195 ? -4.519 17.000 -0.568 1.00 94.94 195 SER A CA 1
ATOM 1570 C C . SER A 1 195 ? -5.145 16.268 -1.738 1.00 94.94 195 SER A C 1
ATOM 1572 O O . SER A 1 195 ? -4.722 16.515 -2.858 1.00 94.94 195 SER A O 1
ATOM 1574 N N . PHE A 1 196 ? -6.113 15.377 -1.524 1.00 91.94 196 PHE A N 1
ATOM 1575 C CA . PHE A 1 196 ? -6.796 14.729 -2.649 1.00 91.94 196 PHE A CA 1
ATOM 1576 C C . PHE A 1 196 ? -7.795 15.659 -3.356 1.00 91.94 196 PHE A C 1
ATOM 1578 O O . PHE A 1 196 ? -8.316 15.300 -4.407 1.00 91.94 196 PHE A O 1
ATOM 1585 N N . MET A 1 197 ? -8.090 16.830 -2.779 1.00 85.06 197 MET A N 1
ATOM 1586 C CA . MET A 1 197 ? -9.050 17.800 -3.322 1.00 85.06 197 MET A CA 1
ATOM 1587 C C . MET A 1 197 ? -8.403 18.923 -4.145 1.00 85.06 197 MET A C 1
ATOM 1589 O O . MET A 1 197 ? -9.129 19.782 -4.647 1.00 85.06 197 MET A O 1
ATOM 1593 N N . VAL A 1 198 ? -7.069 18.954 -4.237 1.00 60.50 198 VAL A N 1
ATOM 1594 C CA . VAL A 1 198 ? -6.289 20.052 -4.835 1.00 60.50 198 VAL A CA 1
ATOM 1595 C C . VAL A 1 198 ? -5.593 19.595 -6.107 1.00 60.50 198 VAL A C 1
ATOM 1597 O O . VAL A 1 198 ? -5.034 18.478 -6.095 1.00 60.50 198 VAL A O 1
#

Organism: Zea mays (NCBI:txid4577)

Secondary structure (DSSP, 8-state):
--STTGGGSTTHHHHHHHHHHHHHHHHHHHHHHTTT--SSHHHHHHHHHHHHHH-TT-HHHHHHTGGGGGGEEEETTEEEE-SSS--HHHHHHHHHHHHHHTTTHHHHHHHHHHHHHHHHHTS--SPPSS-HHHHT----TT---SS-TTT----HHHHHHHHHHHHHHHHH-HHHH--TT-SHHHHHHHHHHHHTT-